Protein AF-A0A345YHY6-F1 (afdb_monomer)

Foldseek 3Di:
DVVCCVVQVVVHLVSNLVVLVVLLVQLLVLQLVLLVLLDPDPVSSVVSSVVSCCLSVVLSVLLSPDDPLVNCLLLQLLVQLQVQLVVQCVPVPADADCCVQDVSGHPSSLVRSLVSSLVSNVVSVQVVCCVPPVDNPDDDDPVSSVVSSVLSNVLSVQLVVLQSVVSNSCVSSVHDASDCPDPPPGGSSNVCSSSSRSSVVSSVVVVVVD

Organism: NCBI:txid2182384

pLDDT: mean 91.05, std 8.28, range [57.5, 98.56]

Radius of gyration: 17.94 Å; Cα contacts (8 Å, |Δi|>4): 269; chains: 1; bounding box: 50×34×46 Å

Mean predicted aligned error: 4.71 Å

Sequence (210 aa):
MIALAVGALLAGAPWFGWFILAVALVTMLEFVLLVIKATPNVSYRLAGILAGAIYIGIAGYMLSRFPIPIVVGVVGAVVSVDTFAYFFGRTLGGPKIAPSISPSKTWAGLLGGIVGASVWIAGWIYFVARATSGDSTMFFDLAEAGQILALGAVTAVAAQAGDFFESWLKRKAGVKDSSKLIPGHGGVFDRTDGMIPVVLLAGALLGAAR

InterPro domains:
  IPR000374 Phosphatidate cytidylyltransferase [PS01315] (167-193)
  IPR002229 Blood group Rhesus C/E/D polypeptide [PR00342] (13-35)
  IPR002229 Blood group Rhesus C/E/D polypeptide [PR00342] (47-60)
  IPR002229 Blood group Rhesus C/E/D polypeptide [PR00342] (70-88)
  IPR002229 Blood group Rhesus C/E/D polypeptide [PR00342] (106-122)

Structure (mmCIF, N/CA/C/O backbone):
data_AF-A0A345YHY6-F1
#
_entry.id   AF-A0A345YHY6-F1
#
loop_
_atom_site.group_PDB
_atom_site.id
_atom_site.type_symbol
_atom_site.label_atom_id
_atom_site.label_alt_id
_atom_site.label_comp_id
_atom_site.label_asym_id
_atom_site.label_entity_id
_atom_site.label_seq_id
_atom_site.pdbx_PDB_ins_code
_atom_site.Cartn_x
_atom_site.Cartn_y
_atom_site.Cartn_z
_atom_site.occupancy
_atom_site.B_iso_or_equiv
_atom_site.auth_seq_id
_atom_site.auth_comp_id
_atom_site.auth_asym_id
_atom_site.auth_atom_id
_atom_site.pdbx_PDB_model_num
ATOM 1 N N . MET A 1 1 ? -5.454 -15.477 -3.571 1.00 74.12 1 MET A N 1
ATOM 2 C CA . MET A 1 1 ? -5.467 -14.110 -4.136 1.00 74.12 1 MET A CA 1
ATOM 3 C C . MET A 1 1 ? -4.383 -13.906 -5.193 1.00 74.12 1 MET A C 1
ATOM 5 O O . MET A 1 1 ? -4.753 -13.623 -6.318 1.00 74.12 1 MET A O 1
ATOM 9 N N . ILE A 1 2 ? -3.091 -14.136 -4.904 1.00 78.31 2 ILE A N 1
ATOM 10 C CA . ILE A 1 2 ? -2.005 -13.990 -5.904 1.00 78.31 2 ILE A CA 1
ATOM 11 C C . ILE A 1 2 ? -2.236 -14.863 -7.150 1.00 78.31 2 ILE A C 1
ATOM 13 O O . ILE A 1 2 ? -2.198 -14.352 -8.260 1.00 78.31 2 ILE A O 1
ATOM 17 N N . ALA A 1 3 ? -2.573 -16.147 -6.982 1.00 78.00 3 ALA A N 1
ATOM 18 C CA . ALA A 1 3 ? -2.868 -17.031 -8.116 1.00 78.00 3 ALA A CA 1
ATOM 19 C C . ALA A 1 3 ? -4.047 -16.540 -8.983 1.00 78.00 3 ALA A C 1
ATOM 21 O O . ALA A 1 3 ? -4.004 -16.662 -10.201 1.00 78.00 3 ALA A O 1
ATOM 22 N N . LEU A 1 4 ? -5.072 -15.937 -8.365 1.00 77.56 4 LEU A N 1
ATOM 23 C CA . LEU A 1 4 ? -6.213 -15.357 -9.084 1.00 77.56 4 LEU A CA 1
ATOM 24 C C . LEU A 1 4 ? -5.809 -14.083 -9.835 1.00 77.56 4 LEU A C 1
ATOM 26 O O . LEU A 1 4 ? -6.218 -13.906 -10.974 1.00 77.56 4 LEU A O 1
ATOM 30 N N . ALA A 1 5 ? -4.973 -13.237 -9.228 1.00 78.94 5 ALA A N 1
ATOM 31 C CA . ALA A 1 5 ? -4.443 -12.037 -9.870 1.00 78.94 5 ALA A CA 1
ATOM 32 C C . ALA A 1 5 ? -3.571 -12.388 -11.086 1.00 78.94 5 ALA A C 1
ATOM 34 O O . ALA A 1 5 ? -3.751 -11.814 -12.156 1.00 78.94 5 ALA A O 1
ATOM 35 N N . VAL A 1 6 ? -2.670 -13.368 -10.942 1.00 79.94 6 VAL A N 1
ATOM 36 C CA . VAL A 1 6 ? -1.823 -13.863 -12.038 1.00 79.94 6 VAL A CA 1
ATOM 37 C C . VAL A 1 6 ? -2.676 -14.518 -13.122 1.00 79.94 6 VAL A C 1
ATOM 39 O O . VAL A 1 6 ? -2.502 -14.207 -14.294 1.00 79.94 6 VAL A O 1
ATOM 42 N N . GLY A 1 7 ? -3.642 -15.365 -12.754 1.00 75.25 7 GLY A N 1
ATOM 43 C CA . GLY A 1 7 ? -4.567 -15.975 -13.712 1.00 75.25 7 GLY A CA 1
ATOM 44 C C . GLY A 1 7 ? -5.379 -14.938 -14.493 1.00 75.25 7 GLY A C 1
ATOM 45 O O . GLY A 1 7 ? -5.481 -15.035 -15.712 1.00 75.25 7 GLY A O 1
ATOM 46 N N . ALA A 1 8 ? -5.893 -13.906 -13.819 1.00 76.38 8 ALA A N 1
ATOM 47 C CA . ALA A 1 8 ? -6.615 -12.807 -14.458 1.00 76.38 8 ALA A CA 1
ATOM 48 C C . ALA A 1 8 ? -5.714 -11.978 -15.385 1.00 76.38 8 ALA A C 1
ATOM 50 O O . ALA A 1 8 ? -6.147 -11.579 -16.462 1.00 76.38 8 ALA A O 1
ATOM 51 N N . LEU A 1 9 ? -4.454 -11.760 -14.995 1.00 80.50 9 LEU A N 1
ATOM 52 C CA . LEU A 1 9 ? -3.463 -11.081 -15.827 1.00 80.50 9 LEU A CA 1
ATOM 53 C C . LEU A 1 9 ? -3.158 -11.880 -17.103 1.00 80.50 9 LEU A C 1
ATOM 55 O O . LEU A 1 9 ? -3.147 -11.311 -18.192 1.00 80.50 9 LEU A O 1
ATOM 59 N N . LEU A 1 10 ? -2.962 -13.196 -16.973 1.00 82.75 10 LEU A N 1
ATOM 60 C CA . LEU A 1 10 ? -2.709 -14.106 -18.095 1.00 82.75 10 LEU A CA 1
ATOM 61 C C . LEU A 1 10 ? -3.923 -14.246 -19.024 1.00 82.75 10 LEU A C 1
ATOM 63 O O . LEU A 1 10 ? -3.754 -14.401 -20.229 1.00 82.75 10 LEU A O 1
ATOM 67 N N . ALA A 1 11 ? -5.140 -14.161 -18.481 1.00 81.50 11 ALA A N 1
ATOM 68 C CA . ALA A 1 11 ? -6.378 -14.178 -19.260 1.00 81.50 11 ALA A CA 1
ATOM 69 C C . ALA A 1 11 ? -6.605 -12.882 -20.068 1.00 81.50 11 ALA A C 1
ATOM 71 O O . ALA A 1 11 ? -7.388 -12.882 -21.018 1.00 81.50 11 ALA A O 1
ATOM 72 N N . GLY A 1 12 ? -5.923 -11.785 -19.717 1.00 83.50 12 GLY A N 1
ATOM 73 C CA . GLY A 1 12 ? -5.911 -10.525 -20.463 1.00 83.50 12 GLY A CA 1
ATOM 74 C C . GLY A 1 12 ? -6.503 -9.327 -19.712 1.00 83.50 12 GLY A C 1
ATOM 75 O O . GLY A 1 12 ? -7.121 -9.449 -18.654 1.00 83.50 12 GLY A O 1
ATOM 76 N N . ALA A 1 13 ? -6.333 -8.132 -20.289 1.00 81.19 13 ALA A N 1
ATOM 77 C CA . ALA A 1 13 ? -6.646 -6.857 -19.632 1.00 81.19 13 ALA A CA 1
ATOM 78 C C . ALA A 1 13 ? -8.091 -6.722 -19.092 1.00 81.19 13 ALA A C 1
ATOM 80 O O . ALA A 1 13 ? -8.241 -6.240 -17.966 1.00 81.19 13 ALA A O 1
ATOM 81 N N . PRO A 1 14 ? -9.156 -7.165 -19.798 1.00 87.44 14 PRO A N 1
ATOM 82 C CA . PRO A 1 14 ? -10.516 -7.084 -19.261 1.00 87.44 14 PRO A CA 1
ATOM 83 C C . PRO A 1 14 ? -10.702 -7.924 -17.993 1.00 87.44 14 PRO A C 1
ATOM 85 O O . PRO A 1 14 ? -11.302 -7.459 -17.028 1.00 87.44 14 PRO A O 1
ATOM 88 N N . TRP A 1 15 ? -10.149 -9.139 -17.964 1.00 88.69 15 TRP A N 1
ATOM 89 C CA . TRP A 1 15 ? -10.237 -10.042 -16.814 1.00 88.69 15 TRP A CA 1
ATOM 90 C C . TRP A 1 15 ? -9.484 -9.500 -15.606 1.00 88.69 15 TRP A C 1
ATOM 92 O O . TRP A 1 15 ? -9.980 -9.583 -14.483 1.00 88.69 15 TRP A O 1
ATOM 102 N N . PHE A 1 16 ? -8.327 -8.881 -15.837 1.00 88.00 16 PHE A N 1
ATOM 103 C CA . PHE A 1 16 ? -7.588 -8.195 -14.786 1.00 88.00 16 PHE A CA 1
ATOM 104 C C . PHE A 1 16 ? -8.375 -7.007 -14.202 1.00 88.00 16 PHE A C 1
ATOM 106 O O . PHE A 1 16 ? -8.440 -6.849 -12.983 1.00 88.00 16 PHE A O 1
ATOM 113 N N . GLY A 1 17 ? -9.059 -6.230 -15.049 1.00 90.44 17 GLY A N 1
ATOM 114 C CA . GLY A 1 17 ? -9.964 -5.164 -14.604 1.00 90.44 17 GLY A CA 1
ATOM 115 C C . GLY A 1 17 ? -11.131 -5.684 -13.756 1.00 90.44 17 GLY A C 1
ATOM 116 O O . GLY A 1 17 ? -11.393 -5.152 -12.677 1.00 90.44 17 GLY A O 1
ATOM 117 N N . TRP A 1 18 ? -11.789 -6.765 -14.191 1.00 92.25 18 TRP A N 1
ATOM 118 C CA . TRP A 1 18 ? -12.858 -7.413 -13.418 1.00 92.25 18 TRP A CA 1
ATOM 119 C C . TRP A 1 18 ? -12.368 -7.965 -12.080 1.00 92.25 18 TRP A C 1
ATOM 121 O O . TRP A 1 18 ? -13.069 -7.847 -11.076 1.00 92.25 18 TRP A O 1
ATOM 131 N N . PHE A 1 19 ? -11.157 -8.522 -12.043 1.00 92.62 19 PHE A N 1
ATOM 132 C CA . PHE A 1 19 ? -10.530 -8.968 -10.804 1.00 92.62 19 PHE A CA 1
ATOM 133 C C . PHE A 1 19 ? -10.320 -7.804 -9.825 1.00 92.62 19 PHE A C 1
ATOM 135 O O . PHE A 1 19 ? -10.713 -7.914 -8.664 1.00 92.62 19 PHE A O 1
ATOM 142 N N . ILE A 1 20 ? -9.768 -6.676 -10.289 1.00 93.88 20 ILE A N 1
ATOM 143 C CA . ILE A 1 20 ? -9.587 -5.475 -9.455 1.00 93.88 20 ILE A CA 1
ATOM 144 C C . ILE A 1 20 ? -10.933 -4.973 -8.932 1.00 93.88 20 ILE A C 1
ATOM 146 O O . ILE A 1 20 ? -11.048 -4.670 -7.745 1.00 93.88 20 ILE A O 1
ATOM 150 N N . LEU A 1 21 ? -11.960 -4.924 -9.787 1.00 94.75 21 LEU A N 1
ATOM 151 C CA . LEU A 1 21 ? -13.299 -4.513 -9.376 1.00 94.75 21 LEU A CA 1
ATOM 152 C C . LEU A 1 21 ? -13.862 -5.441 -8.294 1.00 94.75 21 LEU A C 1
ATOM 154 O O . LEU A 1 21 ? -14.374 -4.960 -7.288 1.00 94.75 21 LEU A O 1
ATOM 158 N N . ALA A 1 22 ? -13.738 -6.759 -8.466 1.00 94.88 22 ALA A N 1
ATOM 159 C CA . ALA A 1 22 ? -14.200 -7.727 -7.477 1.00 94.88 22 ALA A CA 1
ATOM 160 C C . ALA A 1 22 ? -13.487 -7.544 -6.128 1.00 94.88 22 ALA A C 1
ATOM 162 O O . ALA A 1 22 ? -14.148 -7.500 -5.092 1.00 94.88 22 ALA A O 1
ATOM 163 N N . VAL A 1 23 ? -12.160 -7.369 -6.137 1.00 94.88 23 VAL A N 1
ATOM 164 C CA . VAL A 1 23 ? -11.380 -7.077 -4.923 1.00 94.88 23 VAL A CA 1
ATOM 165 C C . VAL A 1 23 ? -11.861 -5.779 -4.273 1.00 94.88 23 VAL A C 1
ATOM 167 O O . VAL A 1 23 ? -12.172 -5.786 -3.086 1.00 94.88 23 VAL A O 1
ATOM 170 N N . ALA A 1 24 ? -12.012 -4.696 -5.039 1.00 96.38 24 ALA A N 1
ATOM 171 C CA . ALA A 1 24 ? -12.466 -3.406 -4.521 1.00 96.38 24 ALA A CA 1
ATOM 172 C C . ALA A 1 24 ? -13.877 -3.474 -3.914 1.00 96.38 24 ALA A C 1
ATOM 174 O O . ALA A 1 24 ? -14.119 -2.885 -2.862 1.00 96.38 24 ALA A O 1
ATOM 175 N N . LEU A 1 25 ? -14.801 -4.218 -4.531 1.00 96.38 25 LEU A N 1
ATOM 176 C CA . LEU A 1 25 ? -16.158 -4.410 -4.012 1.00 96.38 25 LEU A CA 1
ATOM 177 C C . LEU A 1 25 ? -16.169 -5.217 -2.710 1.00 96.38 25 LEU A C 1
ATOM 179 O O . LEU A 1 25 ? -16.891 -4.854 -1.780 1.00 96.38 25 LEU A O 1
ATOM 183 N N . VAL A 1 26 ? -15.359 -6.276 -2.612 1.00 95.75 26 VAL A N 1
ATOM 184 C CA . VAL A 1 26 ? -15.245 -7.059 -1.370 1.00 95.75 26 VAL A CA 1
ATOM 185 C C . VAL A 1 26 ? -14.599 -6.224 -0.267 1.00 95.75 26 VAL A C 1
ATOM 187 O O . VAL A 1 26 ? -15.126 -6.184 0.843 1.00 95.75 26 VAL A O 1
ATOM 190 N N . T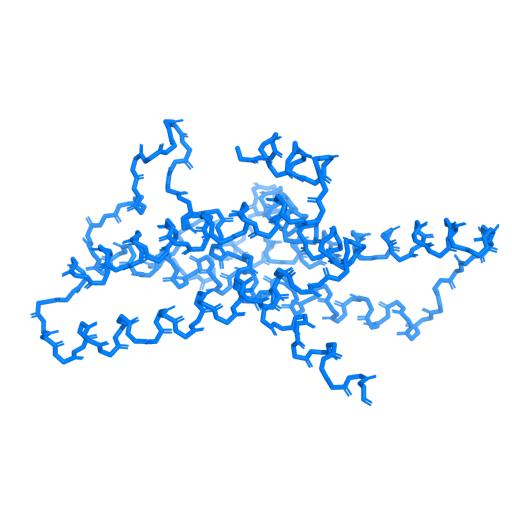HR A 1 27 ? -13.528 -5.488 -0.574 1.00 96.12 27 THR A N 1
ATOM 191 C CA . THR A 1 27 ? -12.905 -4.551 0.368 1.00 96.12 27 THR A CA 1
ATOM 192 C C . THR A 1 27 ? -13.898 -3.488 0.837 1.00 96.12 27 THR A C 1
ATOM 194 O O . THR A 1 27 ? -13.987 -3.209 2.031 1.00 96.12 27 THR A O 1
ATOM 197 N N . MET A 1 28 ? -14.698 -2.925 -0.074 1.00 97.19 28 MET A N 1
ATOM 198 C CA . MET A 1 28 ? -15.730 -1.945 0.268 1.00 97.19 28 MET A CA 1
ATOM 199 C C . MET A 1 28 ? -16.805 -2.546 1.179 1.00 97.19 28 MET A C 1
ATOM 201 O O . MET A 1 28 ? -17.216 -1.912 2.149 1.00 97.19 28 MET A O 1
ATOM 205 N N . LEU A 1 29 ? -17.238 -3.779 0.916 1.00 95.94 29 LEU A N 1
ATOM 206 C CA . LEU A 1 29 ? -18.192 -4.481 1.771 1.00 95.94 29 LEU A CA 1
ATOM 207 C C . LEU A 1 29 ? -17.628 -4.691 3.183 1.00 95.94 29 LEU A C 1
ATOM 209 O O . LEU A 1 29 ? -18.300 -4.362 4.161 1.00 95.94 29 LEU A O 1
ATOM 213 N N . GLU A 1 30 ? -16.397 -5.189 3.309 1.00 94.81 30 GLU A N 1
ATOM 214 C CA . GLU A 1 30 ? -15.746 -5.378 4.612 1.00 94.81 30 GLU A CA 1
ATOM 215 C C . GLU A 1 30 ? -15.575 -4.050 5.360 1.00 94.81 30 GLU A C 1
ATOM 217 O O . GLU A 1 30 ? -15.880 -3.965 6.553 1.00 94.81 30 GLU A O 1
ATOM 222 N N . PHE A 1 31 ? -15.181 -2.992 4.651 1.00 96.12 31 PHE A N 1
ATOM 223 C CA . PHE A 1 31 ? -15.062 -1.648 5.205 1.00 96.12 31 PHE A CA 1
ATOM 224 C C . PHE A 1 31 ? -16.403 -1.121 5.738 1.00 96.12 31 PHE A C 1
ATOM 226 O O . PHE A 1 31 ? -16.476 -0.649 6.874 1.00 96.12 31 PHE A O 1
ATOM 233 N N . VAL A 1 32 ? -17.490 -1.250 4.969 1.00 96.25 32 VAL A N 1
ATOM 234 C CA . VAL A 1 32 ? -18.840 -0.840 5.400 1.00 96.25 32 VAL A CA 1
ATOM 235 C C . VAL A 1 32 ? -19.262 -1.597 6.660 1.00 96.25 32 VAL A C 1
ATOM 237 O O . VAL A 1 32 ? -19.747 -0.983 7.613 1.00 96.25 32 VAL A O 1
ATOM 240 N N . LEU A 1 33 ? -19.039 -2.914 6.704 1.00 94.75 33 LEU A N 1
ATOM 241 C CA . LEU A 1 33 ? -19.356 -3.733 7.876 1.00 94.75 33 LEU A CA 1
ATOM 242 C C . LEU A 1 33 ? -18.557 -3.303 9.114 1.00 94.75 33 LEU A C 1
ATOM 244 O O . LEU A 1 33 ? -19.107 -3.277 10.219 1.00 94.75 33 LEU A O 1
ATOM 248 N N . LEU A 1 34 ? -17.286 -2.931 8.943 1.00 94.38 34 LEU A N 1
ATOM 249 C CA . LEU A 1 34 ? -16.464 -2.388 10.021 1.00 94.38 34 LEU A CA 1
ATOM 250 C C . LEU A 1 34 ? -16.973 -1.025 10.501 1.00 94.38 34 LEU A C 1
ATOM 252 O O . LEU A 1 34 ? -17.116 -0.834 11.706 1.00 94.38 34 LEU A O 1
ATOM 256 N N . VAL A 1 35 ? -17.315 -0.103 9.596 1.00 96.31 35 VAL A N 1
ATOM 257 C CA . VAL A 1 35 ? -17.851 1.222 9.960 1.00 96.31 35 VAL A CA 1
ATOM 258 C C . VAL A 1 35 ? -19.182 1.102 10.709 1.00 96.31 35 VAL A C 1
ATOM 260 O O . VAL A 1 35 ? -19.388 1.792 11.709 1.00 96.31 35 VAL A O 1
ATOM 263 N N . ILE A 1 36 ? -20.070 0.196 10.281 1.00 95.38 36 ILE A N 1
ATOM 264 C CA . ILE A 1 36 ? -21.347 -0.067 10.965 1.00 95.38 36 ILE A CA 1
ATOM 265 C C . ILE A 1 36 ? -21.114 -0.519 12.412 1.00 95.38 36 ILE A C 1
ATOM 267 O O . ILE A 1 36 ? -21.812 -0.049 13.312 1.00 95.38 36 ILE A O 1
ATOM 271 N N . LYS A 1 37 ? -20.130 -1.400 12.637 1.00 94.62 37 LYS A N 1
ATOM 272 C CA . LYS A 1 37 ? -19.756 -1.881 13.977 1.00 94.62 37 LYS A CA 1
ATOM 273 C C . LYS A 1 37 ? -19.013 -0.829 14.801 1.00 94.62 37 LYS A C 1
ATOM 275 O O . LYS A 1 37 ? -19.173 -0.791 16.014 1.00 94.62 37 LYS A O 1
ATOM 280 N N . ALA A 1 38 ? -18.213 0.016 14.157 1.00 94.56 38 ALA A N 1
ATOM 281 C CA . ALA A 1 38 ? -17.376 1.015 14.813 1.00 94.56 38 ALA A CA 1
ATOM 282 C C . ALA A 1 38 ? -18.165 2.178 15.426 1.00 94.56 38 ALA A C 1
ATOM 284 O O . ALA A 1 38 ? -17.680 2.813 16.363 1.00 94.56 38 ALA A O 1
ATOM 285 N N . THR A 1 39 ? -19.354 2.497 14.901 1.00 94.00 39 THR A N 1
ATOM 286 C CA . THR A 1 39 ? -20.171 3.590 15.440 1.00 94.00 39 THR A CA 1
ATOM 287 C C . THR A 1 39 ? -21.681 3.363 15.280 1.00 94.00 39 THR A C 1
ATOM 289 O O . THR A 1 39 ? -22.158 3.031 14.186 1.00 94.00 39 THR A O 1
ATOM 292 N N . PRO A 1 40 ? -22.477 3.587 16.346 1.00 92.69 40 PRO A N 1
ATOM 293 C CA . PRO A 1 40 ? -23.934 3.609 16.254 1.00 92.69 40 PRO A CA 1
ATOM 294 C C . PRO A 1 40 ? -24.474 4.929 15.678 1.00 92.69 40 PRO A C 1
ATOM 296 O O . PRO A 1 40 ? -25.625 4.978 15.254 1.00 92.69 40 PRO A O 1
ATOM 299 N N . ASN A 1 41 ? -23.670 6.001 15.646 1.00 96.19 41 ASN A N 1
ATOM 300 C CA . ASN A 1 41 ? -24.105 7.311 15.162 1.00 96.19 41 ASN A CA 1
ATOM 301 C C . ASN A 1 41 ? -24.255 7.304 13.630 1.00 96.19 41 ASN A C 1
ATOM 303 O O . ASN A 1 41 ? -23.283 7.086 12.902 1.00 96.19 41 ASN A O 1
ATOM 307 N N . VAL A 1 42 ? -25.471 7.578 13.150 1.00 95.56 42 VAL A N 1
ATOM 308 C CA . VAL A 1 42 ? -25.831 7.522 11.724 1.00 95.56 42 VAL A CA 1
ATOM 309 C C . VAL A 1 42 ? -25.011 8.501 10.884 1.00 95.56 42 VAL A C 1
ATOM 311 O O . VAL A 1 42 ? -24.513 8.112 9.831 1.00 95.56 42 VAL A O 1
ATOM 314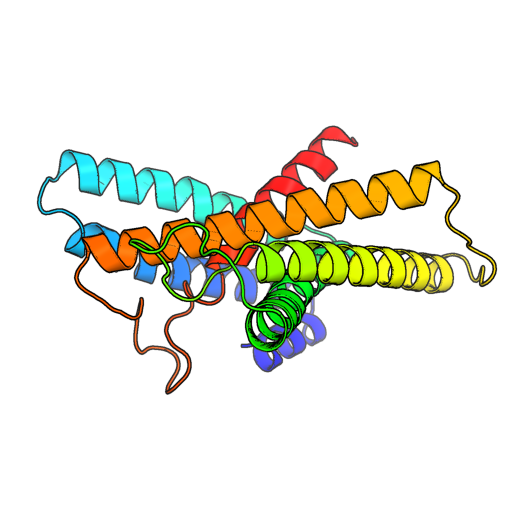 N N . SER A 1 43 ? -24.804 9.733 11.351 1.00 95.88 43 SER A N 1
ATOM 315 C CA . SER A 1 43 ? -24.060 10.751 10.601 1.00 95.88 43 SER A CA 1
ATOM 316 C C . SER A 1 43 ? -22.603 10.342 10.394 1.00 95.88 43 SER A C 1
ATOM 318 O O . SER A 1 43 ? -22.099 10.396 9.273 1.00 95.88 43 SER A O 1
ATOM 320 N N . TYR A 1 44 ? -21.936 9.852 11.446 1.00 95.31 44 TYR A N 1
ATOM 321 C CA . TYR A 1 44 ? -20.561 9.353 11.328 1.00 95.31 44 TYR A CA 1
ATOM 322 C C . TYR A 1 44 ? -20.467 8.088 10.477 1.00 95.31 44 TYR A C 1
ATOM 324 O O . TYR A 1 44 ? -19.501 7.922 9.735 1.00 95.31 44 TYR A O 1
ATOM 332 N N . ARG A 1 45 ? -21.475 7.215 10.540 1.00 96.38 45 ARG A N 1
ATOM 333 C CA . ARG A 1 45 ? -21.545 6.019 9.699 1.00 96.38 45 ARG A CA 1
ATOM 334 C C . ARG A 1 45 ? -21.656 6.383 8.221 1.00 96.38 45 ARG A C 1
ATOM 336 O O . ARG A 1 45 ? -20.884 5.869 7.421 1.00 96.38 45 ARG A O 1
ATOM 343 N N . LEU A 1 46 ? -22.578 7.278 7.863 1.00 96.75 46 LEU A N 1
ATOM 344 C CA . LEU A 1 46 ? -22.755 7.729 6.481 1.00 96.75 46 LEU A CA 1
ATOM 345 C C . LEU A 1 46 ? -21.501 8.436 5.964 1.00 96.75 46 LEU A C 1
ATOM 347 O O . LEU A 1 46 ? -21.023 8.098 4.885 1.00 96.75 46 LEU A O 1
ATOM 351 N N . ALA A 1 47 ? -20.925 9.346 6.755 1.00 96.88 47 ALA A N 1
ATOM 352 C CA . ALA A 1 47 ? -19.678 10.017 6.399 1.00 96.88 47 ALA A CA 1
ATOM 353 C C . ALA A 1 47 ? -18.531 9.015 6.183 1.00 96.88 47 ALA A C 1
ATOM 355 O O . ALA A 1 47 ? -17.818 9.106 5.186 1.00 96.88 47 ALA A O 1
ATOM 356 N N . GLY A 1 48 ? -18.391 8.024 7.071 1.00 96.44 48 GLY A N 1
ATOM 357 C CA . GLY A 1 48 ? -17.393 6.964 6.945 1.00 96.44 48 GLY A CA 1
ATOM 358 C C . GLY A 1 48 ? -17.579 6.129 5.680 1.00 96.44 48 GLY A C 1
ATOM 359 O O . GLY A 1 48 ? -16.618 5.929 4.946 1.00 96.44 48 GLY A O 1
ATOM 360 N N . ILE A 1 49 ? -18.808 5.694 5.383 1.00 96.94 49 ILE A N 1
ATOM 361 C CA . ILE A 1 49 ? -19.128 4.918 4.173 1.00 96.94 49 ILE A CA 1
ATOM 362 C C . ILE A 1 49 ? -18.827 5.726 2.907 1.00 96.94 49 ILE A C 1
ATOM 364 O O . ILE A 1 49 ? -18.205 5.198 1.989 1.00 96.94 49 ILE A O 1
ATOM 368 N N . LEU A 1 50 ? -19.219 7.002 2.857 1.00 97.44 50 LEU A N 1
ATOM 369 C CA . LEU A 1 50 ? -18.938 7.872 1.712 1.00 97.44 50 LEU A CA 1
ATOM 370 C C . LEU A 1 50 ? -17.431 8.090 1.525 1.00 97.44 50 LEU A C 1
ATOM 372 O O . LEU A 1 50 ? -16.926 7.952 0.413 1.00 97.44 50 LEU A O 1
ATOM 376 N N . ALA A 1 51 ? -16.700 8.360 2.609 1.00 96.69 51 ALA A N 1
ATOM 377 C CA . ALA A 1 51 ? -15.247 8.499 2.565 1.00 96.69 51 ALA A CA 1
ATOM 378 C C . ALA A 1 51 ? -14.564 7.202 2.101 1.00 96.69 51 ALA A C 1
ATOM 380 O O . ALA A 1 51 ? -13.669 7.251 1.261 1.00 96.69 51 ALA A O 1
ATOM 381 N N . GLY A 1 52 ? -15.022 6.043 2.583 1.00 96.00 52 GLY A N 1
ATOM 382 C CA . GLY A 1 52 ? -14.540 4.733 2.144 1.00 96.00 52 GLY A CA 1
ATOM 383 C C . GLY A 1 52 ? -14.822 4.451 0.672 1.00 96.00 52 GLY A C 1
ATOM 384 O O . GLY A 1 52 ? -13.937 3.969 -0.029 1.00 96.00 52 GLY A O 1
ATOM 385 N N . ALA A 1 53 ? -16.011 4.811 0.181 1.00 96.06 53 ALA A N 1
ATOM 386 C CA . ALA A 1 53 ? -16.373 4.668 -1.228 1.00 96.06 53 ALA A CA 1
ATOM 387 C C . ALA A 1 53 ? -15.441 5.484 -2.133 1.00 96.06 53 ALA A C 1
ATOM 389 O O . ALA A 1 53 ? -14.981 4.984 -3.155 1.00 96.06 53 ALA A O 1
ATOM 390 N N . ILE A 1 54 ? -15.124 6.718 -1.732 1.00 97.06 54 ILE A N 1
ATOM 391 C CA . ILE A 1 54 ? -14.164 7.576 -2.434 1.00 97.06 54 ILE A CA 1
ATOM 392 C C . ILE A 1 54 ? -12.763 6.955 -2.364 1.00 97.06 54 ILE A C 1
ATOM 394 O O . ILE A 1 54 ? -12.121 6.769 -3.392 1.00 97.06 54 ILE A O 1
ATOM 398 N N . TYR A 1 55 ? -12.304 6.582 -1.171 1.00 97.12 55 TYR A N 1
ATOM 399 C CA . TYR A 1 55 ? -10.958 6.062 -0.933 1.00 97.12 55 TYR A CA 1
ATOM 400 C C . TYR A 1 55 ? -10.679 4.748 -1.683 1.00 97.12 55 TYR A C 1
ATOM 402 O O . TYR A 1 55 ? -9.745 4.667 -2.481 1.00 97.12 55 TYR A O 1
ATOM 410 N N . ILE A 1 56 ? -11.522 3.733 -1.477 1.00 97.69 56 ILE A N 1
ATOM 411 C CA . ILE A 1 56 ? -11.384 2.400 -2.082 1.00 97.69 56 ILE A CA 1
ATOM 412 C C . ILE A 1 56 ? -11.760 2.450 -3.566 1.00 97.69 56 ILE A C 1
ATOM 414 O O . ILE A 1 56 ? -11.080 1.851 -4.399 1.00 97.69 56 ILE A O 1
ATOM 418 N N . GLY A 1 57 ? -12.821 3.186 -3.914 1.00 96.62 57 GLY A N 1
ATOM 419 C CA . GLY A 1 57 ? -13.317 3.286 -5.285 1.00 96.62 57 GLY A CA 1
ATOM 420 C C . GLY A 1 57 ? -12.336 3.987 -6.220 1.00 96.62 57 GLY A C 1
ATOM 421 O O . GLY A 1 57 ? -12.048 3.460 -7.295 1.00 96.62 57 GLY A O 1
ATOM 422 N N . ILE A 1 58 ? -11.765 5.127 -5.808 1.00 96.69 58 ILE A N 1
ATOM 423 C CA . ILE A 1 58 ? -10.758 5.832 -6.618 1.00 96.69 58 ILE A CA 1
ATOM 424 C C . ILE A 1 58 ? -9.502 4.975 -6.766 1.00 96.69 58 ILE A C 1
ATOM 426 O O . ILE A 1 58 ? -8.984 4.866 -7.875 1.00 96.69 58 ILE A O 1
ATOM 430 N N . ALA A 1 59 ? -9.035 4.321 -5.698 1.00 97.31 59 ALA A N 1
ATOM 431 C CA . ALA A 1 59 ? -7.864 3.453 -5.787 1.00 97.31 59 ALA A CA 1
ATOM 432 C C . ALA A 1 59 ? -8.098 2.267 -6.734 1.00 97.31 59 ALA A C 1
ATOM 434 O O . ALA A 1 59 ? -7.274 2.009 -7.610 1.00 97.31 59 ALA A O 1
ATOM 435 N N . GLY A 1 60 ? -9.244 1.587 -6.622 1.00 96.12 60 GLY A N 1
ATOM 436 C CA . GLY A 1 60 ? -9.616 0.498 -7.528 1.00 96.12 60 GLY A CA 1
ATOM 437 C C . GLY A 1 60 ? -9.708 0.961 -8.984 1.00 96.12 60 GLY A C 1
ATOM 438 O O . GLY A 1 60 ? -9.162 0.313 -9.880 1.00 96.12 60 GLY A O 1
ATOM 439 N N . TYR A 1 61 ? -10.324 2.123 -9.222 1.00 95.38 61 TYR A N 1
ATOM 440 C CA . TYR A 1 61 ? -10.385 2.725 -10.552 1.00 95.38 61 TYR A CA 1
ATOM 441 C C . TYR A 1 61 ? -8.988 3.044 -11.096 1.00 95.38 61 TYR A C 1
ATOM 443 O O . TYR A 1 61 ? -8.658 2.595 -12.192 1.00 95.38 61 TYR A O 1
ATOM 451 N N . MET A 1 62 ? -8.140 3.745 -10.336 1.00 95.50 62 MET A N 1
ATOM 452 C CA . MET A 1 62 ? -6.772 4.080 -10.747 1.00 95.50 62 MET A CA 1
ATOM 453 C C . MET A 1 62 ? -5.961 2.826 -11.085 1.00 95.50 62 MET A C 1
ATOM 455 O O . MET A 1 62 ? -5.409 2.740 -12.182 1.00 95.50 62 MET A O 1
ATOM 459 N N . LEU A 1 63 ? -5.968 1.822 -10.201 1.00 94.81 63 LEU A N 1
ATOM 460 C CA . LEU A 1 63 ? -5.233 0.573 -10.406 1.00 94.81 63 LEU A CA 1
ATOM 461 C C . LEU A 1 63 ? -5.674 -0.154 -11.682 1.00 94.81 63 LEU A C 1
ATOM 463 O O . LEU A 1 63 ? -4.831 -0.666 -12.414 1.00 94.81 63 LEU A O 1
ATOM 467 N N . SER A 1 64 ? -6.977 -0.151 -11.992 1.00 93.31 64 SER A N 1
ATOM 468 C CA . SER A 1 64 ? -7.518 -0.783 -13.208 1.00 93.31 64 SER A CA 1
ATOM 469 C C . SER A 1 64 ? -7.074 -0.112 -14.513 1.00 93.31 64 SER A C 1
ATOM 471 O O . SER A 1 64 ? -7.192 -0.699 -15.589 1.00 93.31 64 SER A O 1
ATOM 473 N N . ARG A 1 65 ? -6.575 1.126 -14.433 1.00 92.69 65 ARG A N 1
ATOM 474 C CA . ARG A 1 65 ? -6.122 1.926 -15.579 1.00 92.69 65 ARG A CA 1
ATOM 475 C C . ARG A 1 65 ? -4.603 2.002 -15.677 1.00 92.69 65 ARG A C 1
ATOM 477 O O . ARG A 1 65 ? -4.094 2.529 -16.666 1.00 92.69 65 ARG A O 1
ATOM 484 N N . PHE A 1 66 ? -3.878 1.499 -14.681 1.00 93.31 66 PHE A N 1
ATOM 485 C CA . PHE A 1 66 ? -2.424 1.486 -14.715 1.00 93.31 66 PHE A CA 1
ATOM 486 C C . PHE A 1 66 ? -1.904 0.493 -15.760 1.00 93.31 66 PHE A C 1
ATOM 488 O O . PHE A 1 66 ? -2.423 -0.621 -15.873 1.00 93.31 66 PHE A O 1
ATOM 495 N N . PRO A 1 67 ? -0.844 0.856 -16.506 1.00 91.31 67 PRO A N 1
ATOM 496 C CA . PRO A 1 67 ? -0.103 -0.108 -17.305 1.00 91.31 67 PRO A CA 1
ATOM 497 C C . PRO A 1 67 ? 0.420 -1.247 -16.425 1.00 91.31 67 PRO A C 1
ATOM 499 O O . PRO A 1 67 ? 0.852 -1.010 -15.295 1.00 91.31 67 PRO A O 1
ATOM 502 N N . ILE A 1 68 ? 0.456 -2.470 -16.956 1.00 90.62 68 ILE A N 1
ATOM 503 C CA . ILE A 1 68 ? 0.909 -3.653 -16.205 1.00 90.62 68 ILE A CA 1
ATOM 504 C C . ILE A 1 68 ? 2.282 -3.458 -15.535 1.00 90.62 68 ILE A C 1
ATOM 506 O O . ILE A 1 68 ? 2.400 -3.817 -14.363 1.00 90.62 68 ILE A O 1
ATOM 510 N N . PRO A 1 69 ? 3.297 -2.834 -16.172 1.00 92.25 69 PRO A N 1
ATOM 511 C CA . PRO A 1 69 ? 4.569 -2.597 -15.493 1.00 92.25 69 PRO A CA 1
ATOM 512 C C . PRO A 1 69 ? 4.448 -1.723 -14.240 1.00 92.25 69 PRO A C 1
ATOM 514 O O . PRO A 1 69 ? 5.125 -1.970 -13.246 1.00 92.25 69 PRO A O 1
ATOM 517 N N . ILE A 1 70 ? 3.554 -0.733 -14.250 1.00 93.50 70 ILE A N 1
ATOM 518 C CA . ILE A 1 70 ? 3.293 0.124 -13.088 1.00 93.50 70 ILE A CA 1
ATOM 519 C C . ILE A 1 70 ? 2.565 -0.659 -11.998 1.00 93.50 70 ILE A C 1
ATOM 521 O O . ILE A 1 70 ? 2.925 -0.549 -10.829 1.00 93.50 70 ILE A O 1
ATOM 525 N N . VAL A 1 71 ? 1.582 -1.484 -12.372 1.00 93.94 71 VAL A N 1
ATOM 526 C CA . VAL A 1 71 ? 0.882 -2.368 -11.429 1.00 93.94 71 VAL A CA 1
ATOM 527 C C . VAL A 1 71 ? 1.885 -3.265 -10.706 1.00 93.94 71 VAL A C 1
ATOM 529 O O . VAL A 1 71 ? 1.894 -3.298 -9.480 1.00 93.94 71 VAL A O 1
ATOM 532 N N . VAL A 1 72 ? 2.768 -3.948 -11.438 1.00 93.75 72 VAL A N 1
ATOM 533 C CA . VAL A 1 72 ? 3.789 -4.825 -10.842 1.00 93.75 72 VAL A CA 1
ATOM 534 C C . VAL A 1 72 ? 4.750 -4.032 -9.953 1.00 93.75 72 VAL A C 1
ATOM 536 O O . VAL A 1 72 ? 5.056 -4.473 -8.845 1.00 93.75 72 VAL A O 1
ATOM 539 N N . GLY A 1 73 ? 5.159 -2.837 -10.389 1.00 95.50 73 GLY A N 1
ATOM 540 C CA . GLY A 1 73 ? 5.991 -1.931 -9.600 1.00 95.50 73 GLY A CA 1
ATOM 541 C C . GLY A 1 73 ? 5.356 -1.575 -8.254 1.00 95.50 73 GLY A C 1
ATOM 542 O O . GLY A 1 73 ? 5.978 -1.781 -7.215 1.00 95.50 73 GLY A O 1
ATOM 543 N N . VAL A 1 74 ? 4.101 -1.117 -8.263 1.00 96.06 74 VAL A N 1
ATOM 544 C CA . VAL A 1 74 ? 3.359 -0.717 -7.055 1.00 96.06 74 VAL A CA 1
ATOM 545 C C . VAL A 1 74 ? 3.086 -1.909 -6.138 1.00 96.06 74 VAL A C 1
ATOM 547 O O . VAL A 1 74 ? 3.397 -1.852 -4.950 1.00 96.06 74 VAL A O 1
ATOM 550 N N . VAL A 1 75 ? 2.533 -3.000 -6.677 1.00 95.00 75 VAL A N 1
ATOM 551 C CA . VAL A 1 75 ? 2.184 -4.190 -5.883 1.00 95.00 75 VAL A CA 1
ATOM 552 C C . VAL A 1 75 ? 3.433 -4.791 -5.246 1.00 95.00 75 VAL A C 1
ATOM 554 O O . VAL A 1 75 ? 3.437 -5.080 -4.051 1.00 95.00 75 VAL A O 1
ATOM 557 N N . GLY A 1 76 ? 4.507 -4.951 -6.019 1.00 96.44 76 GLY A N 1
ATOM 558 C CA . GLY A 1 76 ? 5.745 -5.517 -5.500 1.00 96.44 76 GLY A CA 1
ATOM 559 C C . GLY A 1 76 ? 6.450 -4.604 -4.496 1.00 96.44 76 GLY A C 1
ATOM 560 O O . GLY A 1 76 ? 7.050 -5.113 -3.550 1.00 96.44 76 GLY A O 1
ATOM 561 N N . ALA A 1 77 ? 6.308 -3.278 -4.617 1.00 97.69 77 ALA A N 1
ATOM 562 C CA . ALA A 1 77 ? 6.838 -2.349 -3.625 1.00 97.69 77 ALA A CA 1
ATOM 563 C C . ALA A 1 77 ? 6.122 -2.526 -2.281 1.00 97.69 77 ALA A C 1
ATOM 565 O O . ALA A 1 77 ? 6.792 -2.689 -1.267 1.00 97.69 77 ALA A O 1
ATOM 566 N N . VAL A 1 78 ? 4.784 -2.593 -2.273 1.00 97.44 78 VAL A N 1
ATOM 567 C CA . VAL A 1 78 ? 3.993 -2.831 -1.048 1.00 97.44 78 VAL A CA 1
ATOM 568 C C . VAL A 1 78 ? 4.338 -4.181 -0.415 1.00 97.44 78 VAL A C 1
ATOM 570 O O . VAL A 1 78 ? 4.633 -4.248 0.775 1.00 97.44 78 VAL A O 1
ATOM 573 N N . VAL A 1 79 ? 4.402 -5.253 -1.211 1.00 96.38 79 VAL A N 1
ATOM 574 C CA . VAL A 1 79 ? 4.798 -6.586 -0.713 1.00 96.38 79 VAL A CA 1
ATOM 575 C C . VAL A 1 79 ? 6.213 -6.564 -0.124 1.00 96.38 79 VAL A C 1
ATOM 577 O O . VAL A 1 79 ? 6.489 -7.217 0.889 1.00 96.38 79 VAL A O 1
ATOM 580 N N . SER A 1 80 ? 7.116 -5.794 -0.735 1.00 97.75 80 SER A N 1
ATOM 581 C CA . SER A 1 80 ? 8.486 -5.624 -0.242 1.00 97.75 80 SER A CA 1
ATOM 582 C C . SER A 1 80 ? 8.533 -4.818 1.056 1.00 97.75 80 SER A C 1
ATOM 584 O O . SER A 1 80 ? 9.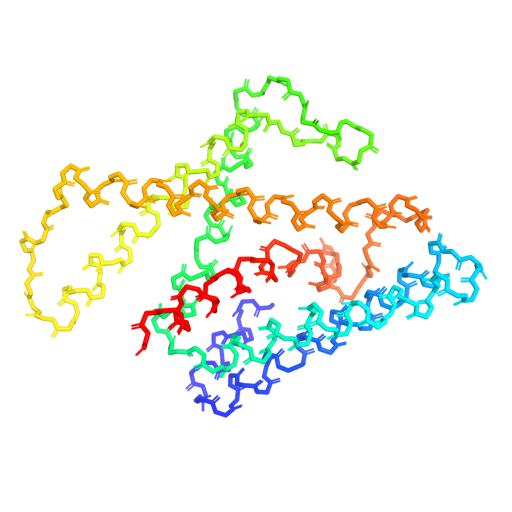305 -5.180 1.945 1.00 97.75 80 SER A O 1
ATOM 586 N N . VAL A 1 81 ? 7.676 -3.797 1.212 1.00 97.94 81 VAL A N 1
ATOM 587 C CA . VAL A 1 81 ? 7.502 -3.066 2.480 1.00 97.94 81 VAL A CA 1
ATOM 588 C C . VAL A 1 81 ? 7.137 -4.041 3.591 1.00 97.94 81 VAL A C 1
ATOM 590 O O . VAL A 1 81 ? 7.856 -4.109 4.584 1.00 97.94 81 VAL A O 1
ATOM 593 N N . ASP A 1 82 ? 6.078 -4.832 3.413 1.00 94.88 82 ASP A N 1
ATOM 594 C CA . ASP A 1 82 ? 5.595 -5.750 4.450 1.00 94.88 82 ASP A CA 1
ATOM 595 C C . ASP A 1 82 ? 6.638 -6.797 4.833 1.00 94.88 82 ASP A C 1
ATOM 597 O O . ASP A 1 82 ? 6.862 -7.072 6.016 1.00 94.88 82 ASP A O 1
ATOM 601 N N . THR A 1 83 ? 7.311 -7.356 3.827 1.00 95.88 83 THR A N 1
ATOM 602 C CA . THR A 1 83 ? 8.324 -8.394 4.019 1.00 95.88 83 THR A CA 1
ATOM 603 C C . THR A 1 83 ? 9.509 -7.854 4.813 1.00 95.88 83 THR A C 1
ATOM 605 O O . THR A 1 83 ? 9.879 -8.418 5.847 1.00 95.88 83 THR A O 1
ATOM 608 N N . PHE A 1 84 ? 10.097 -6.739 4.375 1.00 97.50 84 PHE A N 1
ATOM 609 C CA . PHE A 1 84 ? 11.259 -6.176 5.056 1.00 97.50 84 PHE A CA 1
ATOM 610 C C . PHE A 1 84 ? 10.889 -5.575 6.411 1.00 97.50 84 PHE A C 1
ATOM 612 O O . PHE A 1 84 ? 11.644 -5.748 7.369 1.00 97.50 84 PHE A O 1
ATOM 619 N N . ALA A 1 85 ? 9.722 -4.940 6.536 1.00 96.12 85 ALA A N 1
ATOM 620 C CA . ALA A 1 85 ? 9.254 -4.421 7.814 1.00 96.12 85 ALA A CA 1
ATOM 621 C C . ALA A 1 85 ? 9.043 -5.532 8.842 1.00 96.12 85 ALA A C 1
ATOM 623 O O . ALA A 1 85 ? 9.393 -5.360 10.012 1.00 96.12 85 ALA A O 1
ATOM 624 N N . TYR A 1 86 ? 8.539 -6.692 8.413 1.00 94.38 86 TYR A N 1
ATOM 625 C CA . TYR A 1 86 ? 8.431 -7.868 9.268 1.00 94.38 86 TYR A CA 1
ATOM 626 C C . TYR A 1 86 ? 9.805 -8.365 9.732 1.00 94.38 86 TYR A C 1
ATOM 628 O O . TYR A 1 86 ? 10.007 -8.555 10.933 1.00 94.38 86 TYR A O 1
ATOM 636 N N . PHE A 1 87 ? 10.759 -8.546 8.812 1.00 95.56 87 PHE A N 1
ATOM 637 C CA . PHE A 1 87 ? 12.086 -9.047 9.173 1.00 95.56 87 PHE A CA 1
ATOM 638 C C . PHE A 1 87 ? 12.836 -8.072 10.077 1.00 95.56 87 PHE A C 1
ATOM 640 O O . PHE A 1 87 ? 13.223 -8.463 11.174 1.00 95.56 87 PHE A O 1
ATOM 647 N N . PHE A 1 88 ? 12.975 -6.806 9.679 1.00 95.44 88 PHE A N 1
ATOM 648 C CA . PHE A 1 88 ? 13.686 -5.795 10.468 1.00 95.44 88 PHE A CA 1
ATOM 649 C C . PHE A 1 88 ? 12.987 -5.527 11.800 1.00 95.44 88 PHE A C 1
ATOM 651 O O . PHE A 1 88 ? 13.638 -5.427 12.838 1.00 95.44 88 PHE A O 1
ATOM 658 N N . GLY A 1 89 ? 11.654 -5.466 11.798 1.00 93.62 89 GLY A N 1
ATOM 659 C CA . GLY A 1 89 ? 10.879 -5.276 13.018 1.00 93.62 89 GLY A CA 1
ATOM 660 C C . GLY A 1 89 ? 11.051 -6.426 14.009 1.00 93.62 89 GLY A C 1
ATOM 661 O O . GLY A 1 89 ? 11.105 -6.182 15.213 1.00 93.62 89 GLY A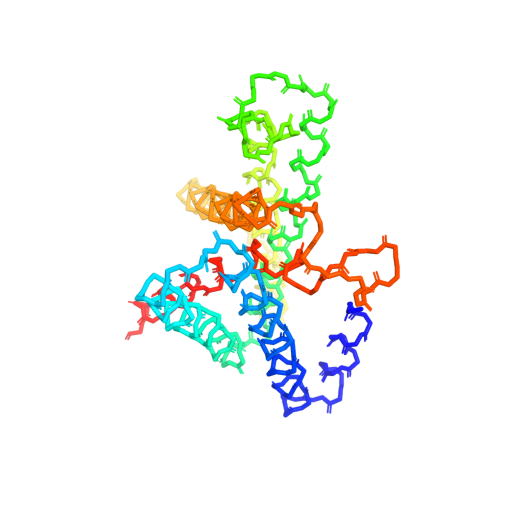 O 1
ATOM 662 N N . ARG A 1 90 ? 11.186 -7.669 13.527 1.00 92.62 90 ARG A N 1
ATOM 663 C CA . ARG A 1 90 ? 11.366 -8.854 14.378 1.00 92.62 90 ARG A CA 1
ATOM 664 C C . ARG A 1 90 ? 12.814 -9.074 14.819 1.00 92.62 90 ARG A C 1
ATOM 666 O O . ARG A 1 90 ? 13.015 -9.559 15.928 1.00 92.62 90 ARG A O 1
ATOM 673 N N . THR A 1 91 ? 13.800 -8.760 13.979 1.00 93.31 91 THR A N 1
ATOM 674 C CA . THR A 1 91 ? 15.224 -8.982 14.287 1.00 93.31 91 THR A CA 1
ATOM 675 C C . THR A 1 91 ? 15.835 -7.843 15.094 1.00 93.31 91 THR A C 1
ATOM 677 O O . THR A 1 91 ? 16.539 -8.108 16.063 1.00 93.31 91 THR A O 1
ATOM 680 N N . LEU A 1 92 ? 15.558 -6.589 14.723 1.00 93.31 92 LEU A N 1
ATOM 681 C CA . LEU A 1 92 ? 16.104 -5.406 15.395 1.00 93.31 92 LEU A CA 1
ATOM 682 C C . LEU A 1 92 ? 15.196 -4.914 16.529 1.00 93.31 92 LEU A C 1
ATOM 684 O O . LEU A 1 92 ? 15.679 -4.369 17.519 1.00 93.31 92 LEU A O 1
ATOM 688 N N . GLY A 1 93 ? 13.878 -5.102 16.407 1.00 89.00 93 GLY A N 1
ATOM 689 C CA . GLY A 1 93 ? 12.922 -4.673 17.427 1.00 89.00 93 GLY A CA 1
ATOM 690 C C . GLY A 1 93 ? 12.844 -3.150 17.571 1.00 89.00 93 GLY A C 1
ATOM 691 O O . GLY A 1 93 ? 12.661 -2.424 16.594 1.00 89.00 93 GLY A O 1
ATOM 692 N N . GLY A 1 94 ? 12.932 -2.666 18.809 1.00 90.75 94 GLY A N 1
ATOM 693 C CA . GLY A 1 94 ? 12.968 -1.237 19.125 1.00 90.75 94 GLY A CA 1
ATOM 694 C C . GLY A 1 94 ? 11.607 -0.595 19.434 1.00 90.75 94 GLY A C 1
ATOM 695 O O . GLY A 1 94 ? 10.611 -1.292 19.661 1.00 90.75 94 GLY A O 1
ATOM 696 N N . PRO A 1 95 ? 11.561 0.751 19.495 1.00 93.88 95 PRO A N 1
ATOM 697 C CA . PRO A 1 95 ? 10.370 1.479 19.910 1.00 93.88 95 PRO A CA 1
ATOM 698 C C . PRO A 1 95 ? 9.195 1.247 18.956 1.00 93.88 95 PRO A C 1
ATOM 700 O O . PRO A 1 95 ? 9.336 1.239 17.728 1.00 93.88 95 PRO A O 1
ATOM 703 N N . LYS A 1 96 ? 8.013 1.068 19.542 1.00 93.75 96 LYS A N 1
ATOM 704 C CA . LYS A 1 96 ? 6.752 0.878 18.822 1.00 93.75 96 LYS A CA 1
ATOM 705 C C . LYS A 1 96 ? 6.208 2.223 18.346 1.00 93.75 96 LYS A C 1
ATOM 707 O O . LYS A 1 96 ? 6.297 3.206 19.075 1.00 93.75 96 LYS A O 1
ATOM 712 N N . ILE A 1 97 ? 5.611 2.249 17.157 1.00 92.12 97 ILE A N 1
ATOM 713 C CA . ILE A 1 97 ? 5.113 3.493 16.546 1.00 92.12 97 ILE A CA 1
ATOM 714 C C . ILE A 1 97 ? 3.781 3.918 17.180 1.00 92.12 97 ILE A C 1
ATOM 716 O O . ILE A 1 97 ? 3.655 5.033 17.672 1.00 92.12 97 ILE A O 1
ATOM 720 N N . ALA A 1 98 ? 2.792 3.018 17.207 1.00 91.25 98 ALA A N 1
ATOM 721 C CA . ALA A 1 98 ? 1.459 3.295 17.751 1.00 91.25 98 ALA A CA 1
ATOM 722 C C . ALA A 1 98 ? 0.931 2.092 18.561 1.00 91.25 98 ALA A C 1
ATOM 724 O O . ALA A 1 98 ? 0.086 1.338 18.068 1.00 91.25 98 ALA A O 1
ATOM 725 N N . PRO A 1 99 ? 1.407 1.888 19.807 1.00 89.38 99 PRO A N 1
ATOM 726 C CA . PRO A 1 99 ? 1.126 0.683 20.596 1.00 89.38 99 PRO A CA 1
ATOM 727 C C . PRO A 1 99 ? -0.361 0.399 20.838 1.00 89.38 99 PRO A C 1
ATOM 729 O O . PRO A 1 99 ? -0.749 -0.763 20.933 1.00 89.38 99 PRO A O 1
ATOM 732 N N . SER A 1 100 ? -1.185 1.446 20.942 1.00 88.31 100 SER A N 1
ATOM 733 C CA . SER A 1 100 ? -2.632 1.344 21.170 1.00 88.31 100 SER A CA 1
ATOM 734 C C . SER A 1 100 ? -3.414 0.895 19.931 1.00 88.31 100 SER A C 1
ATOM 736 O O . SER A 1 100 ? -4.509 0.350 20.063 1.00 88.31 100 SER A O 1
ATOM 738 N N . ILE A 1 101 ? -2.857 1.102 18.734 1.00 88.56 101 ILE A N 1
ATOM 739 C CA . ILE A 1 101 ? -3.486 0.766 17.452 1.00 88.56 101 ILE A CA 1
ATOM 740 C C . ILE A 1 101 ? -2.923 -0.561 16.938 1.00 88.56 101 ILE A C 1
ATOM 742 O O . ILE A 1 101 ? -3.668 -1.528 16.754 1.00 88.56 101 ILE A O 1
ATOM 746 N N . SER A 1 102 ? -1.598 -0.624 16.775 1.00 86.50 102 SER A N 1
ATOM 747 C CA . SER A 1 102 ? -0.879 -1.805 16.300 1.00 86.50 102 SER A CA 1
ATOM 748 C C . SER A 1 102 ? 0.365 -2.068 17.161 1.00 86.50 102 SER A C 1
ATOM 750 O O . SER A 1 102 ? 1.402 -1.420 16.994 1.00 86.50 102 SER A O 1
ATOM 752 N N . PRO A 1 103 ? 0.295 -3.026 18.104 1.00 84.19 103 PRO A N 1
ATOM 753 C CA . PRO A 1 103 ? 1.354 -3.261 19.084 1.00 84.19 103 PRO A CA 1
ATOM 754 C C . PRO A 1 103 ? 2.596 -3.957 18.511 1.00 84.19 103 PRO A C 1
ATOM 756 O O . PRO A 1 103 ? 3.570 -4.126 19.250 1.00 84.19 103 PRO A O 1
ATOM 759 N N . SER A 1 104 ? 2.562 -4.395 17.250 1.00 86.25 104 SER A N 1
ATOM 760 C CA . SER A 1 104 ? 3.650 -5.115 16.577 1.00 86.25 104 SER A CA 1
ATOM 761 C C . SER A 1 104 ? 4.500 -4.239 15.654 1.00 86.25 104 SER A C 1
ATOM 763 O O . SER A 1 104 ? 5.585 -4.667 15.272 1.00 86.25 104 SER A O 1
ATOM 765 N N . LYS A 1 105 ? 4.049 -3.030 15.290 1.00 91.38 105 LYS A N 1
ATOM 766 C CA . LYS A 1 105 ? 4.771 -2.159 14.348 1.00 91.38 105 LYS A CA 1
ATOM 767 C C . LYS A 1 105 ? 5.826 -1.313 15.073 1.00 91.38 105 LYS A C 1
ATOM 769 O O . LYS A 1 105 ? 5.516 -0.607 16.040 1.00 91.38 105 LYS A O 1
ATOM 774 N N . THR A 1 106 ? 7.067 -1.370 14.594 1.00 95.75 106 THR A N 1
ATOM 775 C CA . THR A 1 106 ? 8.235 -0.682 15.171 1.00 95.75 106 THR A CA 1
ATOM 776 C C . THR A 1 106 ? 8.874 0.278 14.173 1.00 95.75 106 THR A C 1
ATOM 778 O O . THR A 1 106 ? 8.722 0.119 12.961 1.00 95.75 106 THR A O 1
ATOM 781 N N . TRP A 1 107 ? 9.627 1.260 14.677 1.00 96.31 107 TRP A N 1
ATOM 782 C CA . TRP A 1 107 ? 10.395 2.179 13.827 1.00 96.31 107 TRP A CA 1
ATOM 783 C C . TRP A 1 107 ? 11.469 1.460 13.005 1.00 96.31 107 TRP A C 1
ATOM 785 O O . TRP A 1 107 ? 11.664 1.792 11.839 1.00 96.31 107 TRP A O 1
ATOM 795 N N . ALA A 1 108 ? 12.114 0.432 13.569 1.00 96.75 108 ALA A N 1
ATOM 796 C CA . ALA A 1 108 ? 13.057 -0.396 12.818 1.00 96.75 108 ALA A CA 1
ATOM 797 C C . ALA A 1 108 ? 12.365 -1.151 11.673 1.00 96.75 108 ALA A C 1
ATOM 799 O O . ALA A 1 108 ? 12.918 -1.250 10.581 1.00 96.75 108 ALA A O 1
ATOM 800 N N . GLY A 1 109 ? 11.135 -1.629 11.900 1.00 97.06 109 GLY A N 1
ATOM 801 C CA . GLY A 1 109 ? 10.302 -2.210 10.851 1.00 97.06 109 GLY A CA 1
ATOM 802 C C . GLY A 1 109 ? 10.001 -1.205 9.741 1.00 97.06 109 GLY A C 1
ATOM 803 O O . GLY A 1 109 ? 10.205 -1.520 8.575 1.00 97.06 109 GLY A O 1
ATOM 804 N N . LEU A 1 110 ? 9.611 0.030 10.078 1.00 97.31 110 LEU A N 1
ATOM 805 C CA . LEU A 1 110 ? 9.395 1.071 9.066 1.00 97.31 110 LEU A CA 1
ATOM 806 C C . LEU A 1 110 ? 10.659 1.309 8.228 1.00 97.31 110 LEU A C 1
ATOM 808 O O . LEU A 1 110 ? 10.574 1.280 7.006 1.00 97.31 110 LEU A O 1
ATOM 812 N N . LEU A 1 111 ? 11.828 1.467 8.861 1.00 97.69 111 LEU A N 1
ATOM 813 C CA . LEU A 1 111 ? 13.105 1.621 8.149 1.00 97.69 111 LEU A CA 1
ATOM 814 C C . LEU A 1 111 ? 13.406 0.427 7.232 1.00 97.69 111 LEU A C 1
ATOM 816 O O . LEU A 1 111 ? 13.811 0.623 6.089 1.00 97.69 111 LEU A O 1
ATOM 820 N N . GLY A 1 112 ? 13.148 -0.799 7.696 1.00 97.56 112 GLY A N 1
ATOM 821 C CA . GLY A 1 112 ? 13.221 -1.994 6.855 1.00 97.56 112 GLY A CA 1
ATOM 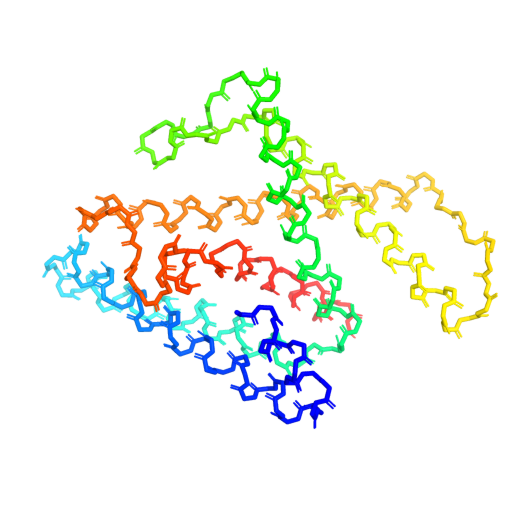822 C C . GLY A 1 112 ? 12.293 -1.898 5.645 1.00 97.56 112 GLY A C 1
ATOM 823 O O . GLY A 1 112 ? 12.724 -2.146 4.524 1.00 97.56 112 GLY A O 1
ATOM 824 N N . GLY A 1 113 ? 11.049 -1.465 5.848 1.00 97.94 113 GLY A N 1
ATOM 825 C CA . GLY A 1 113 ? 10.083 -1.248 4.772 1.00 97.94 113 GLY A CA 1
ATOM 826 C C . GLY A 1 113 ? 10.553 -0.226 3.731 1.00 97.94 113 GLY A C 1
ATOM 827 O O . GLY A 1 113 ? 10.412 -0.478 2.536 1.00 97.94 113 GLY A O 1
ATOM 828 N N . ILE A 1 114 ? 11.180 0.878 4.161 1.00 98.56 114 ILE A N 1
ATOM 829 C CA . ILE A 1 114 ? 11.791 1.878 3.263 1.00 98.56 114 ILE A CA 1
ATOM 830 C C . ILE A 1 114 ? 12.869 1.226 2.394 1.00 98.56 114 ILE A C 1
ATOM 832 O O . ILE A 1 114 ? 12.874 1.404 1.174 1.00 98.56 114 ILE A O 1
ATOM 836 N N . VAL A 1 115 ? 13.765 0.449 3.010 1.00 98.06 115 VAL A N 1
ATOM 837 C CA . VAL A 1 115 ? 14.828 -0.270 2.295 1.00 98.06 115 VAL A CA 1
ATOM 838 C C . VAL A 1 115 ? 14.227 -1.272 1.308 1.00 98.06 115 VAL A C 1
ATOM 840 O O . VAL A 1 115 ? 14.604 -1.267 0.139 1.00 98.06 115 VAL A O 1
ATOM 843 N N . GLY A 1 116 ? 13.254 -2.077 1.739 1.00 98.12 116 GLY A N 1
ATOM 844 C CA . GLY A 1 116 ? 12.591 -3.075 0.897 1.00 98.12 116 GLY A CA 1
ATOM 845 C C . GLY A 1 116 ? 11.903 -2.464 -0.322 1.00 98.12 116 GLY A C 1
ATOM 846 O O . GLY A 1 116 ? 12.107 -2.929 -1.443 1.00 98.12 116 GLY A O 1
ATOM 847 N N . ALA A 1 117 ? 11.143 -1.382 -0.128 1.00 98.25 117 ALA A N 1
ATOM 848 C CA . ALA A 1 117 ? 10.518 -0.647 -1.224 1.00 98.25 117 ALA A CA 1
ATOM 849 C C . ALA A 1 117 ? 11.558 -0.069 -2.191 1.00 98.25 117 ALA A C 1
ATOM 851 O O . ALA A 1 117 ? 11.419 -0.223 -3.400 1.00 98.25 117 ALA A O 1
ATOM 852 N N . SER A 1 118 ? 12.616 0.556 -1.665 1.00 98.06 118 SER A N 1
ATOM 853 C CA . SER A 1 118 ? 13.670 1.178 -2.481 1.00 98.06 118 SER A CA 1
ATOM 854 C C . SER A 1 118 ? 14.399 0.147 -3.345 1.00 98.06 118 SER A C 1
ATOM 856 O O . SER A 1 118 ? 14.597 0.369 -4.537 1.00 98.06 118 SER A O 1
ATOM 858 N N . VAL A 1 119 ? 14.745 -1.009 -2.767 1.00 97.62 119 VAL A N 1
ATOM 859 C CA . VAL A 1 119 ? 15.394 -2.118 -3.485 1.00 97.62 119 VAL A CA 1
ATOM 860 C C . VAL A 1 119 ? 14.487 -2.666 -4.584 1.00 97.62 119 VAL A C 1
ATOM 862 O O . VAL A 1 119 ? 14.946 -2.865 -5.709 1.00 97.62 119 VAL A O 1
ATOM 865 N N . TRP A 1 120 ? 13.200 -2.875 -4.289 1.00 97.88 120 TRP A N 1
ATOM 866 C CA . TRP A 1 120 ? 12.244 -3.329 -5.296 1.00 97.88 120 TRP A CA 1
ATOM 867 C C . TRP A 1 120 ? 12.093 -2.323 -6.437 1.00 97.88 120 TRP A C 1
ATOM 869 O O . TRP A 1 120 ? 12.180 -2.707 -7.600 1.00 97.88 120 TRP A O 1
ATOM 879 N N . ILE A 1 121 ? 11.901 -1.039 -6.119 1.00 96.38 121 ILE A N 1
ATOM 880 C CA . ILE A 1 121 ? 11.731 0.024 -7.116 1.00 96.38 121 ILE A CA 1
ATOM 881 C C . ILE A 1 121 ? 12.966 0.108 -8.020 1.00 96.38 121 ILE A C 1
ATOM 883 O O . ILE A 1 121 ? 12.816 0.072 -9.240 1.00 96.38 121 ILE A O 1
ATOM 887 N N . ALA A 1 122 ? 14.174 0.142 -7.446 1.00 95.31 122 ALA A N 1
ATOM 888 C CA . ALA A 1 122 ? 15.421 0.154 -8.212 1.00 95.31 122 ALA A CA 1
ATOM 889 C C . ALA A 1 122 ? 15.534 -1.064 -9.141 1.00 95.31 122 ALA A C 1
ATOM 891 O O . ALA A 1 122 ? 15.777 -0.921 -10.341 1.00 95.31 122 ALA A O 1
ATOM 892 N N . GLY A 1 123 ? 15.317 -2.267 -8.598 1.00 94.88 123 GLY A N 1
ATOM 893 C CA . GLY A 1 123 ? 15.402 -3.510 -9.363 1.00 94.88 123 GLY A CA 1
ATOM 894 C C . GLY A 1 123 ? 14.352 -3.597 -10.469 1.00 94.88 123 GLY A C 1
ATOM 895 O O . GLY A 1 123 ? 14.648 -4.065 -11.568 1.00 94.88 123 GLY A O 1
ATOM 896 N N . TRP A 1 124 ? 13.141 -3.104 -10.211 1.00 95.12 124 TRP A N 1
ATOM 897 C CA . TRP A 1 124 ? 12.061 -3.097 -11.189 1.00 95.12 124 TRP A CA 1
ATOM 898 C C . TRP A 1 124 ? 12.310 -2.098 -12.321 1.00 95.12 124 TRP A C 1
ATOM 900 O O . TRP A 1 124 ? 12.126 -2.453 -13.484 1.00 95.12 124 TRP A O 1
ATOM 910 N N . ILE A 1 125 ? 12.788 -0.888 -12.008 1.00 92.44 125 ILE A N 1
ATOM 911 C CA . ILE A 1 125 ? 13.194 0.100 -13.021 1.00 92.44 125 ILE A CA 1
ATOM 912 C C . ILE A 1 125 ? 14.288 -0.489 -13.914 1.00 92.44 125 ILE A C 1
ATOM 914 O O . ILE A 1 125 ? 14.147 -0.471 -15.136 1.00 92.44 125 ILE A O 1
ATOM 918 N N . TYR A 1 126 ? 15.325 -1.083 -13.314 1.00 91.31 126 TYR A N 1
ATOM 919 C CA . TYR A 1 126 ? 16.403 -1.739 -14.056 1.00 91.31 126 TYR A CA 1
AT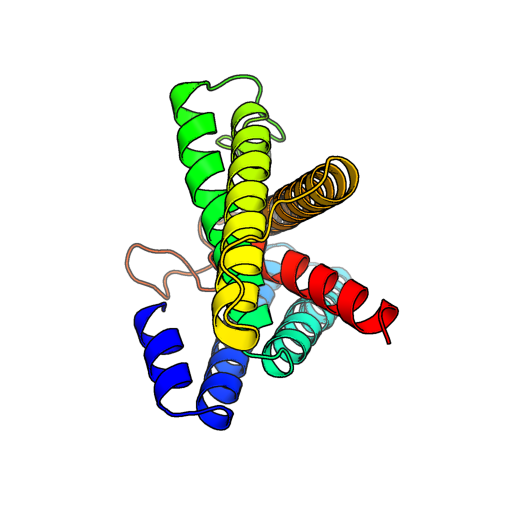OM 920 C C . TYR A 1 126 ? 15.877 -2.861 -14.966 1.00 91.31 126 TYR A C 1
ATOM 922 O O . TYR A 1 126 ? 16.233 -2.939 -16.143 1.00 91.31 126 TYR A O 1
ATOM 930 N N . PHE A 1 127 ? 14.993 -3.718 -14.445 1.00 91.38 127 PHE A N 1
ATOM 931 C CA . PHE A 1 127 ? 14.403 -4.815 -15.212 1.00 91.38 127 PHE A CA 1
ATOM 932 C C . PHE A 1 127 ? 13.593 -4.313 -16.413 1.00 91.38 127 PHE A C 1
ATOM 934 O O . PHE A 1 127 ? 13.771 -4.815 -17.524 1.00 91.38 127 PHE A O 1
ATOM 941 N N . VAL A 1 128 ? 12.725 -3.317 -16.206 1.00 90.31 128 VAL A N 1
ATOM 942 C CA . VAL A 1 128 ? 11.900 -2.743 -17.277 1.00 90.31 128 VAL A CA 1
ATOM 943 C C . VAL A 1 128 ? 12.780 -2.070 -18.329 1.00 90.31 128 VAL A C 1
ATOM 945 O O . VAL A 1 128 ? 12.600 -2.354 -19.509 1.00 90.31 128 VAL A O 1
ATOM 948 N N . ALA A 1 129 ? 13.762 -1.261 -17.9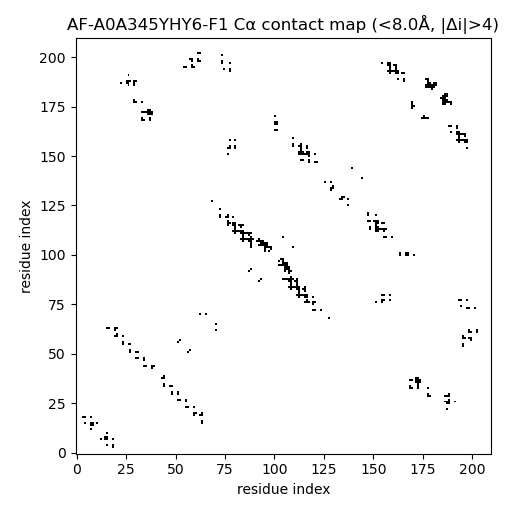18 1.00 87.06 129 ALA A N 1
ATOM 949 C CA . ALA A 1 129 ? 14.686 -0.588 -18.833 1.00 87.06 129 ALA A CA 1
ATOM 950 C C . ALA A 1 129 ? 15.456 -1.587 -19.710 1.00 87.06 129 ALA A C 1
ATOM 952 O O . ALA A 1 129 ? 15.528 -1.428 -20.930 1.00 87.06 129 ALA A O 1
ATOM 953 N N . ARG A 1 130 ? 15.959 -2.673 -19.112 1.00 87.50 130 ARG A N 1
ATOM 954 C CA . ARG A 1 130 ? 16.627 -3.748 -19.853 1.00 87.50 130 ARG A CA 1
ATOM 955 C C . ARG A 1 130 ? 15.683 -4.442 -20.836 1.00 87.50 130 ARG A C 1
ATOM 957 O O . ARG A 1 130 ? 16.090 -4.754 -21.953 1.00 87.50 130 ARG A O 1
ATOM 964 N N . ALA A 1 131 ? 14.440 -4.701 -20.432 1.00 86.62 131 ALA A N 1
ATOM 965 C CA . ALA A 1 131 ? 13.456 -5.380 -21.271 1.00 86.62 131 ALA A CA 1
ATOM 966 C C . ALA A 1 131 ? 12.992 -4.525 -22.463 1.00 86.62 131 ALA A C 1
ATOM 968 O O . ALA A 1 131 ? 12.709 -5.077 -23.524 1.00 86.62 131 ALA A O 1
ATOM 969 N N . THR A 1 132 ? 12.913 -3.199 -22.307 1.00 84.00 132 THR A N 1
ATOM 970 C CA . THR A 1 132 ? 12.460 -2.290 -23.372 1.00 84.00 132 THR A CA 1
ATOM 971 C C . THR A 1 132 ? 13.582 -1.824 -24.287 1.00 84.00 132 THR A C 1
ATOM 973 O O . THR A 1 132 ? 13.371 -1.689 -25.488 1.00 84.00 132 THR A O 1
ATOM 976 N N . SER A 1 133 ? 14.759 -1.558 -23.724 1.00 78.31 133 SER A N 1
ATOM 977 C CA . SER A 1 133 ? 15.836 -0.836 -24.410 1.00 78.31 133 SER A CA 1
ATOM 978 C C . SER A 1 133 ? 17.023 -1.735 -24.760 1.00 78.31 133 SER A C 1
ATOM 980 O O . SER A 1 133 ? 17.902 -1.318 -25.507 1.00 78.31 133 SER A O 1
ATOM 982 N N . GLY A 1 134 ? 17.087 -2.954 -24.206 1.00 74.19 134 GLY A N 1
ATOM 983 C CA . GLY A 1 134 ? 18.225 -3.871 -24.354 1.00 74.19 134 GLY A CA 1
ATOM 984 C C . GLY A 1 134 ? 19.497 -3.424 -23.626 1.00 74.19 134 GLY A C 1
ATOM 985 O O . GLY A 1 134 ? 20.488 -4.152 -23.622 1.00 74.19 134 GLY A O 1
ATOM 986 N N . ASP A 1 135 ? 19.472 -2.253 -22.991 1.00 67.75 135 ASP A N 1
ATOM 987 C CA . ASP A 1 135 ? 20.616 -1.682 -22.302 1.00 67.75 135 ASP A CA 1
ATOM 988 C C . ASP A 1 135 ? 20.788 -2.334 -20.926 1.00 67.75 135 ASP A C 1
ATOM 990 O O . ASP A 1 135 ? 19.937 -2.234 -20.040 1.00 67.75 135 ASP A O 1
ATOM 994 N N . SER A 1 136 ? 21.895 -3.053 -20.756 1.00 63.72 136 SER A N 1
ATOM 995 C CA . SER A 1 136 ? 22.267 -3.694 -19.494 1.00 63.72 136 SER A CA 1
ATOM 996 C C . SER A 1 136 ? 23.178 -2.832 -18.619 1.00 63.72 136 SER A C 1
ATOM 998 O O . SER A 1 136 ? 23.574 -3.297 -17.549 1.00 63.72 136 SER A O 1
ATOM 1000 N N . THR A 1 137 ? 23.526 -1.619 -19.061 1.00 66.94 137 THR A N 1
ATOM 1001 C CA . THR A 1 137 ? 24.523 -0.746 -18.419 1.00 66.94 137 THR A CA 1
ATOM 1002 C C . THR A 1 137 ? 23.921 0.379 -17.578 1.00 66.94 137 THR A C 1
ATOM 1004 O O . THR A 1 137 ? 24.644 1.266 -17.137 1.00 66.94 137 THR A O 1
ATOM 1007 N N . MET A 1 138 ? 22.613 0.331 -17.304 1.00 74.88 138 MET A N 1
ATOM 1008 C CA . MET A 1 138 ? 21.947 1.325 -16.464 1.00 74.88 138 MET A CA 1
ATOM 1009 C C . MET A 1 138 ? 22.497 1.285 -15.030 1.00 74.88 138 MET A C 1
ATOM 1011 O O . MET A 1 138 ? 22.298 0.312 -14.299 1.00 74.88 138 MET A O 1
ATOM 1015 N N . PHE A 1 139 ? 23.162 2.367 -14.636 1.00 79.38 139 PHE A N 1
ATOM 1016 C CA . PHE A 1 139 ? 23.544 2.659 -13.260 1.00 79.38 139 PHE A CA 1
ATOM 1017 C C . PHE A 1 139 ? 22.760 3.877 -12.795 1.00 79.38 139 PHE A C 1
ATOM 1019 O O . PHE A 1 139 ? 22.616 4.828 -13.557 1.00 79.38 139 PHE A O 1
ATOM 1026 N N . PHE A 1 140 ? 22.282 3.841 -11.553 1.00 85.00 140 PHE A N 1
ATOM 1027 C CA . PHE A 1 140 ? 21.650 5.003 -10.946 1.00 85.00 140 PHE A CA 1
ATOM 1028 C C . PHE A 1 140 ? 22.721 5.979 -10.483 1.00 85.00 140 PHE A C 1
ATOM 1030 O O . PHE A 1 140 ? 23.622 5.594 -9.726 1.00 85.00 140 PHE A O 1
ATOM 1037 N N . ASP A 1 141 ? 22.619 7.232 -10.908 1.00 89.94 141 ASP A N 1
ATOM 1038 C CA . ASP A 1 141 ? 23.430 8.286 -10.313 1.00 89.94 141 ASP A CA 1
ATOM 1039 C C . ASP A 1 141 ? 22.962 8.605 -8.875 1.00 89.94 141 ASP A C 1
ATOM 1041 O O . ASP A 1 141 ? 21.988 8.048 -8.353 1.00 89.94 141 ASP A O 1
ATOM 1045 N N . LEU A 1 142 ? 23.682 9.493 -8.182 1.00 89.75 142 LEU A N 1
ATOM 1046 C CA . LEU A 1 142 ? 23.360 9.827 -6.792 1.00 89.75 142 LEU A CA 1
ATOM 1047 C C . LEU A 1 142 ? 21.999 10.534 -6.649 1.00 89.75 142 LEU A C 1
ATOM 1049 O O . LEU A 1 142 ? 21.330 10.371 -5.625 1.00 89.75 142 LEU A O 1
ATOM 1053 N N . ALA A 1 143 ? 21.585 11.311 -7.652 1.00 92.31 143 ALA A N 1
ATOM 1054 C CA . ALA A 1 143 ? 20.305 12.008 -7.637 1.00 92.31 143 ALA A CA 1
ATOM 1055 C C . ALA A 1 143 ? 19.148 11.021 -7.843 1.00 92.31 143 ALA A C 1
ATOM 1057 O O . ALA A 1 143 ? 18.177 11.049 -7.083 1.00 92.31 143 ALA A O 1
ATOM 1058 N N . GLU A 1 144 ? 19.277 10.103 -8.798 1.00 92.25 144 GLU A N 1
ATOM 1059 C CA . GLU A 1 144 ? 18.318 9.029 -9.066 1.00 92.25 144 GLU A CA 1
ATOM 1060 C C . GLU A 1 144 ? 18.192 8.080 -7.870 1.00 92.25 144 GLU A C 1
ATOM 1062 O O . GLU A 1 144 ? 17.082 7.762 -7.438 1.00 92.25 144 GLU A O 1
ATOM 1067 N N . ALA A 1 145 ? 19.314 7.692 -7.256 1.00 93.19 145 ALA A N 1
ATOM 1068 C CA . ALA A 1 145 ? 19.306 6.900 -6.027 1.00 93.19 145 ALA A CA 1
ATOM 1069 C C . ALA A 1 145 ? 18.574 7.628 -4.884 1.00 93.19 145 ALA A C 1
ATOM 1071 O O . ALA A 1 145 ? 17.792 7.014 -4.151 1.00 93.19 145 ALA A O 1
ATOM 1072 N N . GLY A 1 146 ? 18.772 8.946 -4.761 1.00 95.50 146 GLY A N 1
ATOM 1073 C CA . GLY A 1 146 ? 18.044 9.789 -3.812 1.00 95.50 146 GLY A CA 1
ATOM 1074 C C . GLY A 1 146 ? 16.534 9.816 -4.073 1.00 95.50 146 GLY A C 1
ATOM 1075 O O . GLY A 1 146 ? 15.745 9.695 -3.134 1.00 95.50 146 GLY A O 1
ATOM 1076 N N . GLN A 1 147 ? 16.118 9.909 -5.338 1.00 94.56 147 GLN A N 1
ATOM 1077 C CA . GLN A 1 147 ? 14.705 9.855 -5.730 1.00 94.56 147 GLN A CA 1
ATOM 1078 C C . GLN A 1 147 ? 14.079 8.489 -5.436 1.00 94.56 147 GLN A C 1
ATOM 1080 O O . GLN A 1 147 ? 12.973 8.429 -4.898 1.00 94.56 147 GLN A O 1
ATOM 1085 N N . ILE A 1 148 ? 14.787 7.394 -5.721 1.00 95.88 148 ILE A N 1
ATOM 1086 C CA . ILE A 1 148 ? 14.325 6.034 -5.412 1.00 95.88 148 ILE A CA 1
ATOM 1087 C C . ILE A 1 148 ? 14.146 5.858 -3.905 1.00 95.88 148 ILE A C 1
ATOM 1089 O O . ILE A 1 148 ? 13.118 5.337 -3.471 1.00 95.88 148 ILE A O 1
ATOM 1093 N N . LEU A 1 149 ? 15.103 6.329 -3.100 1.00 97.25 149 LEU A N 1
ATOM 1094 C CA . LEU A 1 149 ? 15.002 6.269 -1.644 1.00 97.25 149 LEU A CA 1
ATOM 1095 C C . LEU A 1 149 ? 13.819 7.098 -1.126 1.00 97.25 149 LEU A C 1
ATOM 1097 O O . LEU A 1 149 ? 13.084 6.640 -0.251 1.00 97.25 149 LEU A O 1
ATOM 1101 N N . ALA A 1 150 ? 13.596 8.292 -1.682 1.00 96.88 150 ALA A N 1
ATOM 1102 C CA . ALA A 1 150 ? 12.450 9.129 -1.334 1.00 96.88 150 ALA A CA 1
ATOM 1103 C C . ALA A 1 150 ? 11.117 8.453 -1.700 1.00 96.88 150 ALA A C 1
ATOM 1105 O O . ALA A 1 150 ? 10.197 8.420 -0.880 1.00 96.88 150 ALA A O 1
ATOM 1106 N N . LEU A 1 151 ? 11.020 7.851 -2.890 1.00 96.38 151 LEU A N 1
ATOM 1107 C CA . LEU A 1 151 ? 9.847 7.082 -3.315 1.00 96.38 151 LEU A CA 1
ATOM 1108 C C . LEU A 1 151 ? 9.618 5.857 -2.426 1.00 96.38 151 LEU A C 1
ATOM 1110 O O . LEU A 1 151 ? 8.481 5.598 -2.026 1.00 96.38 151 LEU A O 1
ATOM 1114 N N . GLY A 1 152 ? 10.678 5.131 -2.071 1.00 97.81 152 GLY A N 1
ATOM 1115 C CA . GLY A 1 152 ? 10.614 4.013 -1.134 1.00 97.81 152 GLY A CA 1
ATOM 1116 C C . GLY A 1 152 ? 10.142 4.452 0.252 1.00 97.81 152 GLY A C 1
ATOM 1117 O O . GLY A 1 152 ? 9.287 3.796 0.847 1.00 97.81 152 GLY A O 1
ATOM 1118 N N . ALA A 1 153 ? 10.618 5.603 0.734 1.00 98.25 153 ALA A N 1
ATOM 1119 C CA . ALA A 1 153 ? 10.202 6.180 2.007 1.00 98.25 153 ALA A CA 1
ATOM 1120 C C . ALA A 1 153 ? 8.714 6.543 2.019 1.00 98.25 153 ALA A C 1
ATOM 1122 O O . ALA A 1 153 ? 7.976 6.117 2.910 1.00 98.25 153 ALA A O 1
ATOM 1123 N N . VAL A 1 154 ? 8.258 7.272 0.998 1.00 98.06 154 VAL A N 1
ATOM 1124 C CA . VAL A 1 154 ? 6.847 7.648 0.839 1.00 98.06 154 VAL A CA 1
ATOM 1125 C C . VAL A 1 154 ? 5.964 6.406 0.716 1.00 98.06 154 VAL A C 1
ATOM 1127 O O . VAL A 1 154 ? 4.931 6.328 1.377 1.00 98.06 154 VAL A O 1
ATOM 1130 N N . THR A 1 155 ? 6.390 5.409 -0.063 1.00 98.12 155 THR A N 1
ATOM 1131 C CA . THR A 1 155 ? 5.660 4.145 -0.239 1.00 98.12 155 THR A CA 1
ATOM 1132 C C . THR A 1 155 ? 5.512 3.393 1.080 1.00 98.12 155 THR A C 1
ATOM 1134 O O . THR A 1 155 ? 4.406 2.985 1.428 1.00 98.12 155 THR A O 1
ATOM 1137 N N . ALA A 1 156 ? 6.597 3.248 1.845 1.00 98.12 156 ALA A N 1
ATOM 1138 C CA . ALA A 1 156 ? 6.569 2.553 3.127 1.00 98.12 156 ALA A CA 1
ATOM 1139 C C . ALA A 1 156 ? 5.681 3.270 4.149 1.00 98.12 156 ALA A C 1
ATOM 1141 O O . ALA A 1 156 ? 4.871 2.628 4.813 1.00 98.12 156 ALA A O 1
ATOM 1142 N N . VAL A 1 157 ? 5.782 4.600 4.248 1.00 98.06 157 VAL A N 1
ATOM 1143 C CA . VAL A 1 157 ? 4.931 5.396 5.145 1.00 98.06 157 VAL A CA 1
ATOM 1144 C C . VAL A 1 157 ? 3.462 5.281 4.748 1.00 98.06 157 VAL A C 1
ATOM 1146 O O . VAL A 1 157 ? 2.613 5.084 5.614 1.00 98.06 157 VAL A O 1
ATOM 1149 N N . ALA A 1 158 ? 3.155 5.365 3.454 1.00 98.06 158 ALA A N 1
ATOM 1150 C CA . ALA A 1 158 ? 1.792 5.273 2.952 1.00 98.06 158 ALA A CA 1
ATOM 1151 C C . ALA A 1 158 ? 1.175 3.892 3.190 1.00 98.06 158 ALA A C 1
ATOM 1153 O O . ALA A 1 158 ? 0.072 3.815 3.731 1.00 98.06 158 ALA A O 1
ATOM 1154 N N . ALA A 1 159 ? 1.896 2.817 2.858 1.00 97.75 159 ALA A N 1
ATOM 1155 C CA . ALA A 1 159 ? 1.456 1.454 3.141 1.00 97.75 159 ALA A CA 1
ATOM 1156 C C . ALA A 1 159 ? 1.214 1.264 4.644 1.00 97.75 159 ALA A C 1
ATOM 1158 O O . ALA A 1 159 ? 0.148 0.820 5.064 1.00 97.75 159 ALA A O 1
ATOM 1159 N N . GLN A 1 160 ? 2.153 1.724 5.475 1.00 96.25 160 GLN A N 1
ATOM 1160 C CA . GLN A 1 160 ? 2.042 1.591 6.920 1.00 96.25 160 GLN A CA 1
ATOM 1161 C C . GLN A 1 160 ? 0.882 2.411 7.507 1.00 96.25 160 GLN A C 1
ATOM 1163 O O . GLN A 1 160 ? 0.253 1.974 8.472 1.00 96.25 160 GLN A O 1
ATOM 1168 N N . ALA A 1 161 ? 0.585 3.581 6.936 1.00 96.25 161 ALA A N 1
ATOM 1169 C CA . ALA A 1 161 ? -0.568 4.396 7.308 1.00 96.25 161 ALA A CA 1
ATOM 1170 C C . ALA A 1 161 ? -1.895 3.693 6.979 1.00 96.25 161 ALA A C 1
ATOM 1172 O O . ALA A 1 161 ? -2.825 3.766 7.783 1.00 96.25 161 ALA A O 1
ATOM 1173 N N . GLY A 1 162 ? -1.955 2.976 5.852 1.00 96.19 162 GLY A N 1
ATOM 1174 C CA . GLY A 1 162 ? -3.065 2.092 5.494 1.00 96.19 162 GLY A CA 1
ATOM 1175 C C . GLY A 1 162 ? -3.323 1.024 6.557 1.00 96.19 162 GLY A C 1
ATOM 1176 O O . GLY A 1 162 ? -4.415 0.986 7.129 1.00 96.19 162 GLY A O 1
ATOM 1177 N N . ASP A 1 163 ? -2.290 0.256 6.919 1.00 94.38 163 ASP A N 1
ATOM 1178 C CA . ASP A 1 163 ? -2.365 -0.750 7.994 1.00 94.38 163 ASP A CA 1
ATOM 1179 C C . ASP A 1 163 ? -2.840 -0.146 9.326 1.00 94.38 163 ASP A C 1
ATOM 1181 O O . ASP A 1 163 ? -3.614 -0.751 10.073 1.00 94.38 163 ASP A O 1
ATOM 1185 N N . PHE A 1 164 ? -2.339 1.047 9.682 1.00 95.38 164 PHE A N 1
ATOM 1186 C CA . PHE A 1 164 ? -2.729 1.715 10.925 1.00 95.38 164 PHE A CA 1
ATOM 1187 C C . PHE A 1 164 ? -4.186 2.165 10.894 1.00 95.38 164 PHE A C 1
ATOM 1189 O O . PHE A 1 164 ? -4.872 2.036 11.909 1.00 95.38 164 PHE A O 1
ATOM 1196 N N . PHE A 1 165 ? -4.660 2.677 9.759 1.00 95.88 165 PHE A N 1
ATOM 1197 C CA . PHE A 1 165 ? -6.054 3.066 9.580 1.00 95.88 165 PHE A CA 1
ATOM 1198 C C . PHE A 1 165 ? -6.988 1.861 9.726 1.00 95.88 165 PHE A C 1
ATOM 1200 O O . PHE A 1 165 ? -7.959 1.912 10.488 1.00 95.88 165 PHE A O 1
ATOM 1207 N N . GLU A 1 166 ? -6.654 0.758 9.065 1.00 94.81 166 GLU A N 1
ATOM 1208 C CA . GLU A 1 166 ? -7.411 -0.489 9.121 1.00 94.81 166 GLU A CA 1
ATOM 1209 C C . GLU A 1 166 ? -7.404 -1.081 10.541 1.00 94.81 166 GLU A C 1
ATOM 1211 O O . GLU A 1 166 ? -8.461 -1.335 11.132 1.00 94.81 166 GLU A O 1
ATOM 1216 N N . SER A 1 167 ? -6.231 -1.144 11.176 1.00 93.69 167 SER A N 1
ATOM 1217 C CA . SER A 1 167 ? -6.083 -1.553 12.577 1.00 93.69 167 SER A CA 1
ATOM 1218 C C . SER A 1 167 ? -6.886 -0.673 13.538 1.00 93.69 167 SER A C 1
ATOM 1220 O O . SER A 1 167 ? -7.546 -1.187 14.445 1.00 93.69 167 SER A O 1
ATOM 1222 N N . TRP A 1 168 ? -6.871 0.649 13.353 1.00 94.88 168 TRP A N 1
ATOM 1223 C CA . TRP A 1 168 ? -7.636 1.588 14.175 1.00 94.88 168 TRP A CA 1
ATOM 1224 C C . TRP A 1 168 ? -9.141 1.352 14.044 1.00 94.88 168 TRP A C 1
ATOM 1226 O O . TRP A 1 168 ? -9.849 1.295 15.057 1.00 94.88 168 TRP A O 1
ATOM 1236 N N . LEU A 1 169 ? -9.628 1.144 12.818 1.00 94.50 169 LEU A N 1
ATOM 1237 C CA . LEU A 1 169 ? -11.039 0.880 12.566 1.00 94.50 169 LEU A CA 1
ATOM 1238 C C . LEU A 1 169 ? -11.481 -0.441 13.212 1.00 94.50 169 LEU A C 1
ATOM 1240 O O . LEU A 1 169 ? -12.535 -0.490 13.848 1.00 94.50 169 LEU A O 1
ATOM 1244 N N . LYS A 1 170 ? -10.641 -1.484 13.156 1.00 93.25 170 LYS A N 1
ATOM 1245 C CA . LYS A 1 170 ? -10.887 -2.762 13.850 1.00 93.25 170 LYS A CA 1
ATOM 1246 C C . LYS A 1 170 ? -10.996 -2.587 15.366 1.00 93.25 170 LYS A C 1
ATOM 1248 O O . LYS A 1 170 ? -11.915 -3.132 15.979 1.00 93.25 170 LYS A O 1
ATOM 1253 N N . ARG A 1 171 ? -10.129 -1.765 15.976 1.00 93.69 171 ARG A N 1
ATOM 1254 C CA . ARG A 1 171 ? -10.209 -1.439 17.416 1.00 93.69 171 ARG A CA 1
ATOM 1255 C C . ARG A 1 171 ? -11.498 -0.707 17.769 1.00 93.69 171 ARG A C 1
ATOM 1257 O O . ARG A 1 171 ? -12.121 -1.054 18.768 1.00 93.69 171 ARG A O 1
ATOM 1264 N N . LYS A 1 172 ? -11.932 0.249 16.942 1.00 92.56 172 LYS A N 1
ATOM 1265 C CA . LYS A 1 172 ? -13.223 0.935 17.120 1.00 92.56 172 LYS A CA 1
ATOM 1266 C C . LYS A 1 172 ? -14.413 -0.015 16.987 1.00 92.56 172 LYS A C 1
ATOM 1268 O O . LYS A 1 172 ? -15.369 0.114 17.739 1.00 92.56 172 LYS A O 1
ATOM 1273 N N . ALA A 1 173 ? -14.334 -0.980 16.076 1.00 91.62 173 ALA A N 1
ATOM 1274 C CA . ALA A 1 173 ? -15.362 -1.995 15.861 1.00 91.62 173 ALA A CA 1
ATOM 1275 C C . ALA A 1 173 ? -15.336 -3.153 16.880 1.00 91.62 173 ALA A C 1
ATOM 1277 O O . ALA A 1 173 ? -16.182 -4.043 16.799 1.00 91.62 173 ALA A O 1
ATOM 1278 N N . GLY A 1 174 ? -14.377 -3.181 17.814 1.00 90.00 174 GLY A N 1
ATOM 1279 C CA . GLY A 1 174 ? -14.245 -4.255 18.804 1.00 90.00 174 GLY A CA 1
ATOM 1280 C C . GLY A 1 174 ? -13.860 -5.616 18.210 1.00 90.00 174 GLY A C 1
ATOM 1281 O O . GLY A 1 174 ? -14.083 -6.646 18.842 1.00 90.00 174 GLY A O 1
ATOM 1282 N N . VAL A 1 175 ? -13.295 -5.641 16.999 1.00 87.50 175 VAL A N 1
ATOM 1283 C CA . VAL A 1 175 ? -12.883 -6.869 16.301 1.00 87.50 175 VAL A CA 1
ATOM 1284 C C . VAL A 1 175 ? -11.368 -6.913 16.101 1.00 87.50 175 VAL A C 1
ATOM 1286 O O . VAL A 1 175 ? -10.669 -5.902 16.198 1.00 87.50 175 VAL A O 1
ATOM 1289 N N . LYS A 1 176 ? -10.834 -8.114 15.854 1.00 80.56 176 LYS A N 1
ATOM 1290 C CA . LYS A 1 176 ? -9.408 -8.310 15.556 1.00 80.56 176 LYS A CA 1
ATOM 1291 C C . LYS A 1 176 ? -9.118 -8.366 14.059 1.00 80.56 176 LYS A C 1
ATOM 1293 O O . LYS A 1 176 ? -8.144 -7.748 13.643 1.00 80.56 176 LYS A O 1
ATOM 1298 N N . ASP A 1 177 ? -9.968 -9.062 13.309 1.00 79.81 177 ASP A N 1
ATOM 1299 C CA . ASP A 1 177 ? -9.844 -9.287 11.867 1.00 79.81 177 ASP A CA 1
ATOM 1300 C C . ASP A 1 177 ? -11.040 -8.636 11.153 1.00 79.81 177 ASP A C 1
ATOM 1302 O O . ASP A 1 177 ? -12.137 -8.574 11.728 1.00 79.81 177 ASP A O 1
ATOM 1306 N N . SER A 1 178 ? -10.845 -8.137 9.927 1.00 70.62 178 SER A N 1
ATOM 1307 C CA . SER A 1 178 ? -11.906 -7.447 9.173 1.00 70.62 178 SER A CA 1
ATOM 1308 C C . SER A 1 178 ? -13.029 -8.403 8.738 1.00 70.62 178 SER A C 1
ATOM 1310 O O . SER A 1 178 ? -14.216 -8.072 8.836 1.00 70.62 178 SER A O 1
ATOM 1312 N N . SER A 1 179 ? -12.671 -9.632 8.353 1.00 75.50 179 SER A N 1
ATOM 1313 C CA . SER A 1 179 ? -13.595 -10.732 8.077 1.00 75.50 179 SER A CA 1
ATOM 1314 C C . SER A 1 179 ? -12.917 -12.104 8.254 1.00 75.50 179 SER A C 1
ATOM 1316 O O . SER A 1 179 ? -11.736 -12.204 8.582 1.00 75.50 179 SER A O 1
ATOM 1318 N N . LYS A 1 180 ? -13.680 -13.188 8.051 1.00 77.81 180 LYS A N 1
ATOM 1319 C CA . LYS A 1 180 ? -13.165 -14.570 7.967 1.00 77.81 180 LYS A CA 1
ATOM 1320 C C . LYS A 1 180 ? -13.245 -15.128 6.537 1.00 77.81 180 LYS A C 1
ATOM 1322 O O . LYS A 1 180 ? -13.280 -16.345 6.367 1.00 77.81 180 LYS A O 1
ATOM 1327 N N . LEU A 1 181 ? -13.336 -14.255 5.526 1.00 72.75 181 LEU A N 1
ATOM 1328 C CA . LEU A 1 181 ? -13.567 -14.659 4.134 1.00 72.75 181 LEU A CA 1
ATOM 1329 C C . LEU A 1 181 ? -12.416 -15.479 3.552 1.00 72.75 181 LEU A C 1
ATOM 1331 O O . LEU A 1 181 ? -12.669 -16.356 2.730 1.00 72.75 181 LEU A O 1
ATOM 1335 N N . ILE A 1 182 ? -11.174 -15.239 3.983 1.00 67.38 182 ILE A N 1
ATOM 1336 C CA . ILE A 1 182 ? -10.032 -16.065 3.594 1.00 67.38 182 ILE A CA 1
ATOM 1337 C C . ILE A 1 182 ? -9.657 -16.956 4.788 1.00 67.38 182 ILE A C 1
ATOM 1339 O O . ILE A 1 182 ? -9.085 -16.460 5.767 1.00 67.38 182 ILE A O 1
ATOM 1343 N N . PRO A 1 183 ? -9.960 -18.271 4.743 1.00 62.81 183 PRO A N 1
ATOM 1344 C CA . PRO A 1 183 ? -9.642 -19.189 5.830 1.00 62.81 183 PRO A CA 1
ATOM 1345 C C . PRO A 1 183 ? -8.163 -19.097 6.234 1.00 62.81 183 PRO A C 1
ATOM 1347 O O . PRO A 1 183 ? -7.256 -19.252 5.413 1.00 62.81 183 PRO A O 1
ATOM 1350 N N . GLY A 1 184 ? -7.921 -18.779 7.507 1.00 63.34 184 GLY A N 1
ATOM 1351 C CA . GLY A 1 184 ? -6.577 -18.623 8.075 1.00 63.34 184 GLY A CA 1
ATOM 1352 C C . GLY A 1 184 ? -5.806 -17.357 7.669 1.00 63.34 184 GLY A C 1
ATOM 1353 O O . GLY A 1 184 ? -4.676 -17.199 8.117 1.00 63.34 184 GLY A O 1
ATOM 1354 N N . HIS A 1 185 ? -6.374 -16.458 6.856 1.00 64.56 185 HIS A N 1
ATOM 1355 C CA . HIS A 1 185 ? -5.649 -15.314 6.274 1.00 64.56 185 HIS A CA 1
ATOM 1356 C C . HIS A 1 185 ? -6.280 -13.934 6.521 1.00 64.56 185 HIS A C 1
ATOM 1358 O O . HIS A 1 185 ? -5.635 -12.945 6.165 1.00 64.56 185 HIS A O 1
ATOM 1364 N N . GLY A 1 186 ? -7.471 -13.867 7.126 1.00 78.94 186 GLY A N 1
ATOM 1365 C CA . GLY A 1 186 ? -8.188 -12.619 7.425 1.00 78.94 186 GLY A CA 1
ATOM 1366 C C . GLY A 1 186 ? -9.171 -12.212 6.323 1.00 78.94 186 GLY A C 1
ATOM 1367 O O . GLY A 1 186 ? -9.639 -13.064 5.557 1.00 78.94 186 GLY A O 1
ATOM 1368 N N . GLY A 1 187 ? -9.497 -10.921 6.261 1.00 84.69 187 GLY A N 1
ATOM 1369 C CA . GLY A 1 187 ? -10.306 -10.351 5.186 1.00 84.69 187 GLY A CA 1
ATOM 1370 C C . GLY A 1 187 ? -9.481 -9.873 3.996 1.00 84.69 187 GLY A C 1
ATOM 1371 O O . GLY A 1 187 ? -8.250 -9.927 3.986 1.00 84.69 187 GLY A O 1
ATOM 1372 N N . VAL A 1 188 ? -10.176 -9.424 2.957 1.00 90.69 188 VAL A N 1
ATOM 1373 C CA . VAL A 1 188 ? -9.559 -8.813 1.768 1.00 90.69 188 VAL A CA 1
ATOM 1374 C C . VAL A 1 188 ? -9.045 -7.404 2.089 1.00 90.69 188 VAL A C 1
ATOM 1376 O O . VAL A 1 188 ? -8.028 -6.971 1.543 1.00 90.69 188 VAL A O 1
ATOM 1379 N N . PHE A 1 189 ? -9.689 -6.703 3.020 1.00 91.94 189 PHE A N 1
ATOM 1380 C CA . PHE A 1 189 ? -9.273 -5.393 3.495 1.00 91.94 189 PHE A CA 1
ATOM 1381 C C . PHE A 1 189 ? -7.937 -5.455 4.242 1.00 91.94 189 PHE A C 1
ATOM 1383 O O . PHE A 1 189 ? -7.068 -4.656 3.921 1.00 91.94 189 PHE A O 1
ATOM 1390 N N . ASP A 1 190 ? -7.703 -6.487 5.069 1.00 89.00 190 ASP A N 1
ATOM 1391 C CA . ASP A 1 190 ? -6.401 -6.765 5.723 1.00 89.00 190 ASP A CA 1
ATOM 1392 C C . ASP A 1 190 ? -5.244 -6.997 4.717 1.00 89.00 190 ASP A C 1
ATOM 1394 O O . ASP A 1 190 ? -4.097 -7.203 5.105 1.00 89.00 190 ASP A O 1
ATOM 1398 N N . ARG A 1 191 ? -5.541 -7.111 3.415 1.00 90.19 191 ARG A N 1
ATOM 1399 C CA . ARG A 1 191 ? -4.543 -7.303 2.350 1.00 90.19 191 ARG A CA 1
ATOM 1400 C C . ARG A 1 191 ? -4.450 -6.140 1.378 1.00 90.19 191 ARG A C 1
ATOM 1402 O O . ARG A 1 191 ? -3.560 -6.131 0.532 1.00 90.19 191 ARG A O 1
ATOM 1409 N N . THR A 1 192 ? -5.415 -5.232 1.427 1.00 93.25 192 THR A N 1
ATOM 1410 C CA . THR A 1 192 ? -5.507 -4.083 0.521 1.00 93.25 192 THR A CA 1
ATOM 1411 C C . THR A 1 192 ? -5.306 -2.765 1.255 1.00 93.25 192 THR A C 1
ATOM 1413 O O . THR A 1 192 ? -5.055 -1.760 0.598 1.00 93.25 192 THR A O 1
ATOM 1416 N N . ASP A 1 193 ? -5.346 -2.767 2.585 1.00 93.00 193 ASP A N 1
ATOM 1417 C CA . ASP A 1 193 ? -5.078 -1.639 3.474 1.00 93.00 193 ASP A CA 1
ATOM 1418 C C . ASP A 1 193 ? -3.794 -0.884 3.124 1.00 93.00 193 ASP A C 1
ATOM 1420 O O . ASP A 1 193 ? -3.870 0.313 2.856 1.00 93.00 193 ASP A O 1
ATOM 1424 N N . GLY A 1 194 ? -2.650 -1.559 3.023 1.00 94.25 194 GLY A N 1
ATOM 1425 C CA . GLY A 1 194 ? -1.395 -0.936 2.599 1.00 94.25 194 GLY A CA 1
ATOM 1426 C C . GLY A 1 194 ? -1.340 -0.604 1.101 1.00 94.25 194 GLY A C 1
ATOM 1427 O O . GLY A 1 194 ? -0.650 0.329 0.687 1.00 94.25 194 GLY A O 1
ATOM 1428 N N . MET A 1 195 ? -2.106 -1.312 0.263 1.00 96.25 195 MET A N 1
ATOM 1429 C CA . MET A 1 195 ? -2.106 -1.104 -1.192 1.00 96.25 195 MET A CA 1
ATOM 1430 C C . MET A 1 195 ? -2.872 0.152 -1.613 1.00 96.25 195 MET A C 1
ATOM 1432 O O . MET A 1 195 ? -2.388 0.907 -2.455 1.00 96.25 195 MET A O 1
ATOM 1436 N N . ILE A 1 196 ? -4.055 0.388 -1.041 1.00 97.88 196 ILE A N 1
ATOM 1437 C CA . ILE A 1 196 ? -4.931 1.515 -1.392 1.00 97.88 196 ILE A CA 1
ATOM 1438 C C . ILE A 1 196 ? -4.200 2.872 -1.334 1.00 97.88 196 ILE A C 1
ATOM 1440 O O . ILE A 1 196 ? -4.217 3.581 -2.344 1.00 97.88 196 ILE A O 1
ATOM 1444 N N . PRO A 1 197 ? -3.526 3.266 -0.232 1.00 97.88 197 PRO A N 1
ATOM 1445 C CA . PRO A 1 197 ? -2.877 4.571 -0.157 1.00 97.88 197 PRO A CA 1
ATOM 1446 C C . PRO A 1 197 ? -1.703 4.682 -1.135 1.00 97.88 197 PRO A C 1
ATOM 1448 O O . PRO A 1 197 ? -1.516 5.735 -1.741 1.00 97.88 197 PRO A O 1
ATOM 1451 N N . VAL A 1 198 ? -0.948 3.601 -1.355 1.00 97.94 198 VAL A N 1
ATOM 1452 C CA . VAL A 1 198 ? 0.170 3.600 -2.310 1.00 97.94 198 VAL A CA 1
ATOM 1453 C C . VAL A 1 198 ? -0.328 3.738 -3.748 1.00 97.94 198 VAL A C 1
ATOM 1455 O O . VAL A 1 198 ? 0.251 4.495 -4.523 1.00 97.94 198 VAL A O 1
ATOM 1458 N N . VAL A 1 199 ? -1.430 3.076 -4.106 1.00 97.44 199 VAL A N 1
ATOM 1459 C CA . VAL A 1 199 ? -2.058 3.220 -5.428 1.00 97.44 199 VAL A CA 1
ATOM 1460 C C . VAL A 1 199 ? -2.522 4.654 -5.670 1.00 97.44 199 VAL A C 1
ATOM 1462 O O . VAL A 1 199 ? -2.284 5.188 -6.752 1.00 97.44 199 VAL A O 1
ATOM 1465 N N . LEU A 1 200 ? -3.148 5.295 -4.678 1.00 97.44 200 LEU A N 1
ATOM 1466 C CA . LEU A 1 200 ? -3.579 6.692 -4.792 1.00 97.44 200 LEU A CA 1
ATOM 1467 C C . LEU A 1 200 ? -2.390 7.636 -5.004 1.00 97.44 200 LEU A C 1
ATOM 1469 O O . LEU A 1 200 ? -2.453 8.516 -5.861 1.00 97.44 200 LEU A O 1
ATOM 1473 N N . LEU A 1 201 ? -1.291 7.425 -4.274 1.00 96.06 201 LEU A N 1
ATOM 1474 C CA . LEU A 1 201 ? -0.065 8.206 -4.448 1.00 96.06 201 LEU A CA 1
ATOM 1475 C C . LEU A 1 201 ? 0.562 7.989 -5.824 1.00 96.06 201 LEU A C 1
ATOM 1477 O O . LEU A 1 201 ? 0.886 8.959 -6.506 1.00 96.06 201 LEU A O 1
ATOM 1481 N N . ALA A 1 202 ? 0.681 6.737 -6.267 1.00 95.12 202 ALA A N 1
ATOM 1482 C CA . ALA A 1 202 ? 1.187 6.419 -7.598 1.00 95.12 202 ALA A CA 1
ATOM 1483 C C . ALA A 1 202 ? 0.320 7.063 -8.692 1.00 95.12 202 ALA A C 1
ATOM 1485 O O . ALA A 1 202 ? 0.844 7.642 -9.640 1.00 95.12 202 ALA A O 1
ATOM 1486 N N . GLY A 1 203 ? -1.006 7.024 -8.538 1.00 94.06 203 GLY A N 1
ATOM 1487 C CA . GLY A 1 203 ? -1.943 7.644 -9.472 1.00 94.06 203 GLY A CA 1
ATOM 1488 C C . GLY A 1 203 ? -1.808 9.162 -9.525 1.00 94.06 203 GLY A C 1
ATOM 1489 O O . GLY A 1 203 ? -1.799 9.730 -10.616 1.00 94.06 203 GLY A O 1
ATOM 1490 N N . ALA A 1 204 ? -1.640 9.813 -8.371 1.00 93.06 204 ALA A N 1
ATOM 1491 C CA . ALA A 1 204 ? -1.397 11.251 -8.294 1.00 93.06 204 ALA A CA 1
ATOM 1492 C C . ALA A 1 204 ? -0.077 11.650 -8.976 1.00 93.06 204 ALA A C 1
ATOM 1494 O O . ALA A 1 204 ? -0.061 12.591 -9.768 1.00 93.06 204 ALA A O 1
ATOM 1495 N N . LEU A 1 205 ? 1.006 10.902 -8.736 1.00 91.00 205 LEU A N 1
ATOM 1496 C CA . LEU A 1 205 ? 2.309 11.142 -9.369 1.00 91.00 205 LEU A CA 1
ATOM 1497 C C . LEU A 1 205 ? 2.253 10.955 -10.891 1.00 91.00 205 LEU A C 1
ATOM 1499 O O . LEU A 1 205 ? 2.755 11.792 -11.636 1.00 91.00 205 LEU A O 1
ATOM 1503 N N . LEU A 1 206 ? 1.595 9.894 -11.365 1.00 88.56 206 LEU A N 1
ATOM 1504 C CA . LEU A 1 206 ? 1.421 9.638 -12.799 1.00 88.56 206 LEU A CA 1
ATOM 1505 C C . LEU A 1 206 ? 0.519 10.670 -13.482 1.00 88.56 206 LEU A C 1
ATOM 1507 O O . LEU A 1 206 ? 0.703 1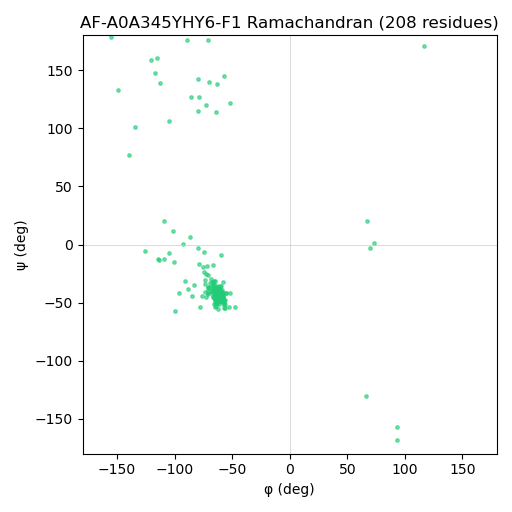0.947 -14.664 1.00 88.56 206 LEU A O 1
ATOM 1511 N N . GLY A 1 207 ? -0.466 11.208 -12.761 1.00 84.12 207 GLY A N 1
ATOM 1512 C CA . GLY A 1 207 ? -1.331 12.279 -13.249 1.00 84.12 207 GLY A CA 1
ATOM 1513 C C . GLY A 1 207 ? -0.607 13.620 -13.360 1.00 84.12 207 GLY A C 1
ATOM 1514 O O . GLY A 1 207 ? -0.851 14.345 -14.313 1.00 84.12 207 GLY A O 1
ATOM 1515 N N . ALA A 1 208 ? 0.299 13.922 -12.425 1.00 80.19 208 ALA A N 1
ATOM 1516 C CA . ALA A 1 208 ? 1.102 15.147 -12.432 1.00 80.19 208 ALA A CA 1
ATOM 1517 C C . ALA A 1 208 ? 2.242 15.136 -13.469 1.00 80.19 208 ALA A C 1
ATOM 1519 O O . ALA A 1 208 ? 2.761 16.191 -13.816 1.00 80.19 208 ALA A O 1
ATOM 1520 N N . ALA A 1 209 ? 2.644 13.955 -13.946 1.00 73.00 209 ALA A N 1
ATOM 1521 C CA . ALA A 1 209 ? 3.708 13.779 -14.937 1.00 73.00 209 ALA A CA 1
ATOM 1522 C C . ALA A 1 209 ? 3.230 13.884 -16.405 1.00 73.00 209 ALA A C 1
ATOM 1524 O O . ALA A 1 209 ? 4.003 13.583 -17.315 1.00 73.00 209 ALA A O 1
ATOM 1525 N N . ARG A 1 210 ? 1.964 14.250 -16.639 1.00 57.50 210 ARG A N 1
ATOM 1526 C CA . ARG A 1 210 ? 1.352 14.441 -17.964 1.00 57.50 210 ARG A CA 1
ATOM 1527 C C . ARG A 1 210 ? 1.038 15.909 -18.199 1.00 57.50 210 ARG A C 1
ATOM 1529 O O . ARG A 1 210 ? 1.139 16.319 -19.373 1.00 57.50 210 ARG A O 1
#

Secondary structure (DSSP, 8-state):
-HHHHHHHHHH-HHHHHHHHHHHHHHHHHHHHHHHHHH---HHHHHHHHHHHHHHHHHHHHHHHHS-HHHHHHHHHHHHHHHHHHHHHHHHT---EEETTTEEEEEHHHHHHHHHHHHHHHHHHHHHHHHHHH--------HHHHHHHHHHHHHHHHHHHHHHHHHHHHHHHTT-SSS-SSBTTTB-SHHHHTTHHHHHHHHHHHHHHT-

Solvent-accessible surface area (backbone atoms only — not comparable to full-atom values): 10692 Å² total; per-residue (Å²): 107,69,69,57,54,50,50,22,51,74,73,29,71,71,47,34,34,52,49,40,50,52,51,37,52,51,26,50,51,41,50,45,56,38,41,56,56,39,38,90,51,63,69,62,31,53,54,48,44,53,51,46,50,51,53,47,47,51,20,35,53,46,58,57,69,47,55,68,70,53,48,53,49,54,54,47,22,49,55,27,14,56,54,28,17,50,52,32,22,69,72,70,31,71,63,59,73,44,60,91,53,44,72,80,47,18,54,42,7,51,53,26,6,18,52,28,13,21,53,41,50,54,53,47,52,52,50,50,47,30,72,77,68,70,50,83,78,85,72,77,50,74,66,54,48,48,50,40,45,50,52,9,40,53,42,27,52,33,21,50,50,22,45,47,51,53,37,39,45,28,58,55,34,76,43,89,60,75,40,73,81,38,84,97,69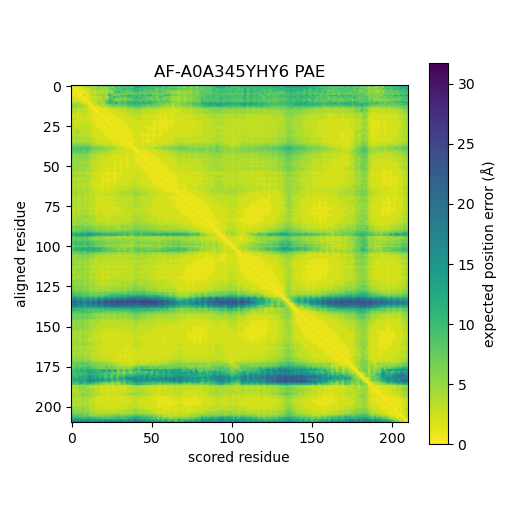,31,20,63,42,81,68,37,30,31,45,40,48,36,44,43,51,52,45,51,53,61,60,73,75,110

Nearest PDB structures (foldseek):
  4q2e-assembly1_A  TM=7.731E-01  e=3.955E-06  Thermotoga maritima MSB8
  4q2g-assembly1_A  TM=7.613E-01  e=1.018E-05  Thermotoga maritima MSB8
  8iuf-assembly1_E9  TM=2.815E-01  e=9.354E+00  Euglena gracilis
  4dnr-assembly1_A  TM=2.781E-01  e=7.469E+00  Escherichia coli K-12